Protein AF-E9FXJ6-F1 (afdb_monomer)

Organism: Daphnia pulex (NCBI:txid6669)

Nearest PDB structures (foldseek):
  8oup-assembly1_A  TM=9.014E-01  e=8.963E-05  Spisula solidissima
  7ud7-assembly1_D  TM=8.355E-01  e=3.290E-04  Homo sapiens
  5ziq-assembly3_C  TM=8.506E-01  e=6.174E-04  Ramazzottius varieornatus
  6kap-assembly1_B  TM=8.496E-01  e=1.762E-03  Homo sapiens
  1shr-assembly1_D  TM=8.323E-01  e=1.916E-03  Homo sapiens

Mean predicted aligned error: 11.47 Å

Structure (mmCIF, N/CA/C/O backbone):
data_AF-E9FXJ6-F1
#
_entry.id   AF-E9FXJ6-F1
#
loop_
_atom_site.group_PDB
_atom_site.id
_atom_site.type_symbol
_atom_site.label_atom_id
_atom_site.label_alt_id
_atom_site.label_comp_id
_atom_site.label_asym_id
_atom_site.label_entity_id
_atom_site.label_seq_id
_atom_site.pdbx_PDB_ins_code
_atom_site.Cartn_x
_atom_site.Cartn_y
_atom_site.Cartn_z
_atom_site.occupancy
_atom_site.B_iso_or_equiv
_atom_site.auth_seq_id
_atom_site.auth_comp_id
_atom_site.auth_asym_id
_atom_site.auth_atom_id
_atom_site.pdbx_PDB_model_num
ATOM 1 N N . MET A 1 1 ? 29.824 61.018 23.737 1.00 41.00 1 MET A N 1
ATOM 2 C CA . MET A 1 1 ? 30.080 59.630 23.298 1.00 41.00 1 MET A CA 1
ATOM 3 C C . MET A 1 1 ? 28.735 58.943 23.180 1.00 41.00 1 MET A C 1
ATOM 5 O O . MET A 1 1 ? 28.022 58.872 24.170 1.00 41.00 1 MET A O 1
ATOM 9 N N . ALA A 1 2 ? 28.345 58.593 21.956 1.00 36.56 2 ALA A N 1
ATOM 10 C CA . ALA A 1 2 ? 27.034 58.047 21.629 1.00 36.56 2 ALA A CA 1
ATOM 11 C C . ALA A 1 2 ? 26.946 56.565 22.022 1.00 36.56 2 ALA A C 1
ATOM 13 O O . ALA A 1 2 ? 27.810 55.773 21.652 1.00 36.56 2 ALA A O 1
ATOM 14 N N . THR A 1 3 ? 25.906 56.202 22.767 1.00 37.28 3 THR A N 1
ATOM 15 C CA . THR A 1 3 ? 25.531 54.818 23.074 1.00 37.28 3 THR A CA 1
ATOM 16 C C . THR A 1 3 ? 24.573 54.290 21.995 1.00 37.28 3 THR A C 1
ATOM 18 O O . THR A 1 3 ? 23.637 55.005 21.632 1.00 37.28 3 THR A O 1
ATOM 21 N N . PRO A 1 4 ? 24.760 53.067 21.460 1.00 38.09 4 PRO A N 1
ATOM 22 C CA . PRO A 1 4 ? 23.912 52.542 20.391 1.00 38.09 4 PRO A CA 1
ATOM 23 C C . PRO A 1 4 ? 22.563 52.047 20.921 1.00 38.09 4 PRO A C 1
ATOM 25 O O . PRO A 1 4 ? 22.488 51.382 21.957 1.00 38.09 4 PRO A O 1
ATOM 28 N N . GLY A 1 5 ? 21.505 52.368 20.176 1.00 33.00 5 GLY A N 1
ATOM 29 C CA . GLY A 1 5 ? 20.124 52.008 20.470 1.00 33.00 5 GLY A CA 1
ATOM 30 C C . GLY A 1 5 ? 19.857 50.503 20.436 1.00 33.00 5 GLY A C 1
ATOM 31 O O . GLY A 1 5 ? 20.350 49.777 19.575 1.00 33.00 5 GLY A O 1
ATOM 32 N N . LYS A 1 6 ? 19.018 50.050 21.370 1.00 35.31 6 LYS A N 1
ATOM 33 C CA . LYS A 1 6 ? 18.332 48.759 21.299 1.00 35.31 6 LYS A CA 1
ATOM 34 C C . LYS A 1 6 ? 16.923 49.007 20.773 1.00 35.31 6 LYS A C 1
ATOM 36 O O . LYS A 1 6 ? 16.041 49.421 21.520 1.00 35.31 6 LYS A O 1
ATOM 41 N N . THR A 1 7 ? 16.724 48.782 19.484 1.00 33.66 7 THR A N 1
ATOM 42 C CA . THR A 1 7 ? 15.402 48.705 18.860 1.00 33.66 7 THR A CA 1
ATOM 43 C C . THR A 1 7 ? 14.754 47.385 19.274 1.00 33.66 7 THR A C 1
ATOM 45 O O . THR A 1 7 ? 15.144 46.314 18.816 1.00 33.66 7 THR A O 1
ATOM 48 N N . SER A 1 8 ? 13.788 47.460 20.190 1.00 30.55 8 SER A N 1
ATOM 49 C CA . SER A 1 8 ? 12.866 46.363 20.483 1.00 30.55 8 SER A CA 1
ATOM 50 C C . SER A 1 8 ? 11.813 46.327 19.377 1.00 30.55 8 SER A C 1
ATOM 52 O O . SER A 1 8 ? 11.034 47.270 19.237 1.00 30.55 8 SER A O 1
ATOM 54 N N . TYR A 1 9 ? 11.808 45.272 18.564 1.00 30.36 9 TYR A N 1
ATOM 55 C CA . TYR A 1 9 ? 10.718 45.005 17.630 1.00 30.36 9 TYR A CA 1
ATOM 56 C C . TYR A 1 9 ? 9.527 44.463 18.424 1.00 30.36 9 TYR A C 1
ATOM 58 O O . TYR A 1 9 ? 9.456 43.276 18.734 1.00 30.36 9 TYR A O 1
ATOM 66 N N . ALA A 1 10 ? 8.592 45.345 18.771 1.00 28.97 10 ALA A N 1
ATOM 67 C CA . ALA A 1 10 ? 7.264 44.943 19.208 1.00 28.97 10 ALA A CA 1
ATOM 68 C C . ALA A 1 10 ? 6.493 44.435 17.980 1.00 28.97 10 ALA A C 1
ATOM 70 O O . ALA A 1 10 ? 6.053 45.223 17.144 1.00 28.97 10 ALA A O 1
ATOM 71 N N . ILE A 1 11 ? 6.358 43.115 17.847 1.00 30.05 11 ILE A N 1
ATOM 72 C CA . ILE A 1 11 ? 5.420 42.518 16.895 1.00 30.05 11 ILE A CA 1
ATOM 73 C C . ILE A 1 11 ? 4.028 42.684 17.504 1.00 30.05 11 ILE A C 1
ATOM 75 O O . ILE A 1 11 ? 3.666 41.991 18.454 1.00 30.05 11 ILE A O 1
ATOM 79 N N . ALA A 1 12 ? 3.263 43.637 16.980 1.00 28.48 12 ALA A N 1
ATOM 80 C CA . ALA A 1 12 ? 1.841 43.745 17.254 1.00 28.48 12 ALA A CA 1
ATOM 81 C C . ALA A 1 12 ? 1.140 42.509 16.664 1.00 28.48 12 ALA A C 1
ATOM 83 O O . ALA A 1 12 ? 0.929 42.425 15.455 1.00 28.48 12 ALA A O 1
ATOM 84 N N . MET A 1 13 ? 0.797 41.532 17.509 1.00 31.50 13 MET A N 1
ATOM 85 C CA . MET A 1 13 ? -0.216 40.536 17.163 1.00 31.50 13 MET A CA 1
ATOM 86 C C . MET A 1 13 ? -1.555 41.263 17.097 1.00 31.50 13 MET A C 1
ATOM 88 O O . MET A 1 13 ? -2.174 41.554 18.118 1.00 31.50 13 MET A O 1
ATOM 92 N N . SER A 1 14 ? -1.968 41.597 15.879 1.00 29.22 14 SER A N 1
ATOM 93 C CA . SER A 1 14 ? -3.336 42.007 15.602 1.00 29.22 14 SER A CA 1
ATOM 94 C C . SER A 1 14 ? -4.233 40.805 15.900 1.00 29.22 14 SER A C 1
ATOM 96 O O . SER A 1 14 ? -4.221 39.818 15.165 1.00 29.22 14 SER A O 1
ATOM 98 N N . ILE A 1 15 ? -4.949 40.852 17.024 1.00 33.38 15 ILE A N 1
ATOM 99 C CA . ILE A 1 15 ? -6.017 39.903 17.335 1.00 33.38 15 ILE A CA 1
ATOM 100 C C . ILE A 1 15 ? -7.165 40.266 16.400 1.00 33.38 15 ILE A C 1
ATOM 102 O O . ILE A 1 15 ? -7.959 41.162 16.680 1.00 33.38 15 ILE A O 1
ATOM 106 N N . MET A 1 16 ? -7.205 39.605 15.248 1.00 28.88 16 MET A N 1
ATOM 107 C CA . MET A 1 16 ? -8.380 39.592 14.395 1.00 28.88 16 MET A CA 1
ATOM 108 C C . MET A 1 16 ? -9.372 38.644 15.071 1.00 28.88 16 MET A C 1
ATOM 110 O O . MET A 1 16 ? -9.272 37.426 14.961 1.00 28.88 16 MET A O 1
ATOM 114 N N . THR A 1 17 ? -10.271 39.214 15.870 1.00 38.44 17 THR A N 1
ATOM 115 C CA . THR A 1 17 ? -11.507 38.556 16.288 1.00 38.44 17 THR A CA 1
ATOM 116 C C . THR A 1 17 ? -12.343 38.340 15.034 1.00 38.44 17 THR A C 1
ATOM 118 O O . THR A 1 17 ? -13.082 39.229 14.619 1.00 38.44 17 THR A O 1
ATOM 121 N N . THR A 1 18 ? -12.168 37.195 14.386 1.00 30.55 18 THR A N 1
ATOM 122 C CA . THR A 1 18 ? -13.111 36.716 13.380 1.00 30.55 18 THR A CA 1
ATOM 123 C C . THR A 1 18 ? -14.162 35.892 14.102 1.00 30.55 18 THR A C 1
ATOM 125 O O . THR A 1 18 ? -13.921 34.758 14.518 1.00 30.55 18 THR A O 1
ATOM 128 N N . GLU A 1 19 ? -15.317 36.523 14.287 1.00 36.28 19 GLU A N 1
ATOM 129 C CA . GLU A 1 19 ? -16.615 35.859 14.284 1.00 36.28 19 GLU A CA 1
ATOM 130 C C . GLU A 1 19 ? -16.730 35.062 12.972 1.00 36.28 19 GLU A C 1
ATOM 132 O O . GLU A 1 19 ? -17.233 35.561 11.977 1.00 36.28 19 GLU A O 1
ATOM 137 N N . ASP A 1 20 ? -16.187 33.847 12.959 1.00 36.00 20 ASP A N 1
ATOM 138 C CA . ASP A 1 20 ? -16.376 32.852 11.900 1.00 36.00 20 ASP A CA 1
ATOM 139 C C . ASP A 1 20 ? -16.793 31.540 12.577 1.00 36.00 20 ASP A C 1
ATOM 141 O O . ASP A 1 20 ? -16.048 30.565 12.646 1.00 36.00 20 ASP A O 1
ATOM 145 N N . ASP A 1 21 ? -18.007 31.552 13.129 1.00 42.25 21 ASP A N 1
ATOM 146 C CA . ASP A 1 21 ? -18.685 30.379 13.697 1.00 42.25 21 ASP A CA 1
ATOM 147 C C . ASP A 1 21 ? -19.604 29.676 12.667 1.00 42.25 21 ASP A C 1
ATOM 149 O O . ASP A 1 21 ? -20.412 28.828 13.034 1.00 42.25 21 ASP A O 1
ATOM 153 N N . GLU A 1 22 ? -19.487 29.964 11.361 1.00 39.53 22 GLU A N 1
ATOM 154 C CA . GLU A 1 22 ? -20.416 29.424 10.343 1.00 39.53 22 GLU A CA 1
ATOM 155 C C . GLU A 1 22 ? -19.790 28.862 9.048 1.00 39.53 22 GLU A C 1
ATOM 157 O O . GLU A 1 22 ? -20.454 28.784 8.015 1.00 39.53 22 GLU A O 1
ATOM 162 N N . MET A 1 23 ? -18.563 28.330 9.077 1.00 33.69 23 MET A N 1
ATOM 163 C CA . MET A 1 23 ? -18.100 27.448 7.988 1.00 33.69 23 MET A CA 1
ATOM 164 C C . MET A 1 23 ? -17.556 26.115 8.499 1.00 33.69 23 MET A C 1
ATOM 166 O O . MET A 1 23 ? -16.408 25.970 8.914 1.00 33.69 23 MET A O 1
ATOM 170 N N . GLY A 1 24 ? -18.438 25.114 8.449 1.00 42.09 24 GLY A N 1
ATOM 171 C CA . GLY A 1 24 ? -18.170 23.730 8.795 1.00 42.09 24 GLY A CA 1
ATOM 172 C C . GLY A 1 24 ? -17.065 23.100 7.947 1.00 42.09 24 GLY A C 1
ATOM 173 O O . GLY A 1 24 ? -17.170 22.984 6.731 1.00 42.09 24 GLY A O 1
ATOM 174 N N . SER A 1 25 ? -16.033 22.623 8.637 1.00 42.78 25 SER A N 1
ATOM 175 C CA . SER A 1 25 ? -15.107 21.590 8.170 1.00 42.78 25 SER A CA 1
ATOM 176 C C . SER A 1 25 ? -14.366 21.020 9.389 1.00 42.78 25 SER A C 1
ATOM 178 O O . SER A 1 25 ? -13.194 21.319 9.618 1.00 42.78 25 SER A O 1
ATOM 180 N N . GLY A 1 26 ? -15.068 20.240 10.224 1.00 48.00 26 GLY A N 1
ATOM 181 C CA . GLY A 1 26 ? -14.492 19.687 11.460 1.00 48.00 26 GLY A CA 1
ATOM 182 C C . GLY A 1 26 ? -15.373 18.728 12.274 1.00 48.00 26 GLY A C 1
ATOM 183 O O . GLY A 1 26 ? -15.344 18.799 13.498 1.00 48.00 26 GLY A O 1
ATOM 184 N N . LEU A 1 27 ? -16.130 17.852 11.601 1.00 67.69 27 LEU A N 1
ATOM 185 C CA . LEU A 1 27 ? -16.752 16.590 12.058 1.00 67.69 27 LEU A CA 1
ATOM 186 C C . LEU A 1 27 ? -17.714 16.602 13.290 1.00 67.69 27 LEU A C 1
ATOM 188 O O . LEU A 1 27 ? -18.796 16.050 13.187 1.00 67.69 27 LEU A O 1
ATOM 192 N N . LEU A 1 28 ? -17.441 17.230 14.439 1.00 84.25 28 LEU A N 1
ATOM 193 C CA . LEU A 1 28 ? -18.405 17.312 15.567 1.00 84.25 28 LEU A CA 1
ATOM 194 C C . LEU A 1 28 ? -18.385 18.688 16.235 1.00 84.25 28 LEU A C 1
ATOM 196 O O . LEU A 1 28 ? -17.308 19.222 16.521 1.00 84.25 28 LEU A O 1
ATOM 200 N N . SER A 1 29 ? -19.558 19.217 16.591 1.00 89.56 29 SER A N 1
ATOM 201 C CA . SER A 1 29 ? -19.682 20.477 17.334 1.00 89.56 29 SER A CA 1
ATOM 202 C C . SER A 1 29 ? -19.100 20.380 18.752 1.00 89.56 29 SER A C 1
ATOM 204 O O . SER A 1 29 ? -19.024 19.310 19.365 1.00 89.56 29 SER A O 1
ATOM 206 N N . THR A 1 30 ? -18.721 21.523 19.336 1.00 89.38 30 THR A N 1
ATOM 207 C CA . THR A 1 30 ? -18.262 21.592 20.739 1.00 89.38 30 THR A CA 1
ATOM 208 C C . THR A 1 30 ? -19.285 20.999 21.709 1.00 89.38 30 THR A C 1
ATOM 210 O O . THR A 1 30 ? -18.902 20.301 22.651 1.00 89.38 30 THR A O 1
ATOM 213 N N . GLN A 1 31 ? -20.575 21.210 21.441 1.00 92.00 31 GLN A N 1
ATOM 214 C CA . GLN A 1 31 ? -21.666 20.655 22.231 1.00 92.00 31 GLN A CA 1
ATOM 215 C C . GLN A 1 31 ? -21.726 19.125 22.131 1.00 92.00 31 GLN A C 1
ATOM 217 O O . GLN A 1 31 ? -21.748 18.455 23.162 1.00 92.00 31 GLN A O 1
ATOM 222 N N . GLU A 1 32 ? -21.677 18.551 20.927 1.00 94.00 32 GLU A N 1
ATOM 223 C CA . GLU A 1 32 ? -21.688 17.091 20.743 1.00 94.00 32 GLU A CA 1
ATOM 224 C C . GLU A 1 32 ? -20.491 16.424 21.422 1.00 94.00 32 GLU A C 1
ATOM 226 O O . GLU A 1 32 ? -20.648 15.429 22.132 1.00 94.00 32 GLU A O 1
ATOM 231 N N . ARG A 1 33 ? -19.296 17.013 21.295 1.00 93.31 33 ARG A N 1
ATOM 232 C CA . ARG A 1 33 ? -18.082 16.517 21.964 1.00 93.31 33 ARG A CA 1
ATOM 233 C C . ARG A 1 33 ? -18.240 16.518 23.485 1.00 93.31 33 ARG A C 1
ATOM 235 O O . ARG A 1 33 ? -17.852 15.552 24.148 1.00 93.31 33 ARG A O 1
ATOM 242 N N . ALA A 1 34 ? -18.833 17.569 24.053 1.00 93.50 34 ALA A N 1
ATOM 243 C CA . ALA A 1 34 ? -19.106 17.653 25.487 1.00 93.50 34 ALA A CA 1
ATOM 244 C C . ALA A 1 34 ? -20.148 16.615 25.943 1.00 93.50 34 ALA A C 1
ATOM 246 O O . ALA A 1 34 ? -19.964 15.971 26.983 1.00 93.50 34 ALA A O 1
ATOM 247 N N . ILE A 1 35 ? -21.202 16.405 25.152 1.00 96.31 35 ILE A N 1
ATOM 248 C CA . ILE A 1 35 ? -22.254 15.417 25.416 1.00 96.31 35 ILE A CA 1
ATOM 249 C C . ILE A 1 35 ? -21.684 13.994 25.412 1.00 96.31 35 ILE A C 1
ATOM 251 O O . ILE A 1 35 ? -21.896 13.253 26.377 1.00 96.31 35 ILE A O 1
ATOM 255 N N . ILE A 1 36 ? -20.907 13.623 24.387 1.00 96.56 36 ILE A N 1
ATOM 256 C CA . ILE A 1 36 ? -20.255 12.306 24.288 1.00 96.56 36 ILE A CA 1
ATOM 257 C C . ILE A 1 36 ? -19.365 12.068 25.509 1.00 96.56 36 ILE A C 1
ATOM 259 O O . ILE A 1 36 ? -19.497 11.055 26.191 1.00 96.56 36 ILE A O 1
ATOM 263 N N . ARG A 1 37 ? -18.496 13.027 25.856 1.00 95.12 37 ARG A N 1
ATOM 264 C CA . ARG A 1 37 ? -17.592 12.898 27.012 1.00 95.12 37 ARG A CA 1
ATOM 265 C C . ARG A 1 37 ? -18.348 12.749 28.333 1.00 95.12 37 ARG A C 1
ATOM 267 O O . ARG A 1 37 ? -17.962 11.938 29.174 1.00 95.12 37 ARG A O 1
ATOM 274 N N . THR A 1 38 ? -19.415 13.520 28.527 1.00 95.06 38 THR A N 1
ATOM 275 C CA . THR A 1 38 ? -20.206 13.505 29.767 1.00 95.06 38 THR A CA 1
ATOM 276 C C . THR A 1 38 ? -20.957 12.187 29.928 1.00 95.06 38 THR A C 1
ATOM 278 O O . THR A 1 38 ? -20.880 11.551 30.980 1.00 95.06 38 THR A O 1
ATOM 281 N N . THR A 1 39 ? -21.634 11.739 28.872 1.00 95.50 39 THR A N 1
ATOM 282 C CA . THR A 1 39 ? -22.390 10.480 28.879 1.00 95.50 39 THR A CA 1
ATOM 283 C C . THR A 1 39 ? -21.471 9.261 28.954 1.00 95.50 39 THR A C 1
ATOM 285 O O . THR A 1 39 ? -21.760 8.343 29.719 1.00 95.50 39 THR A O 1
ATOM 288 N N . TRP A 1 40 ? -20.304 9.293 28.298 1.00 95.50 40 TRP A N 1
ATOM 289 C 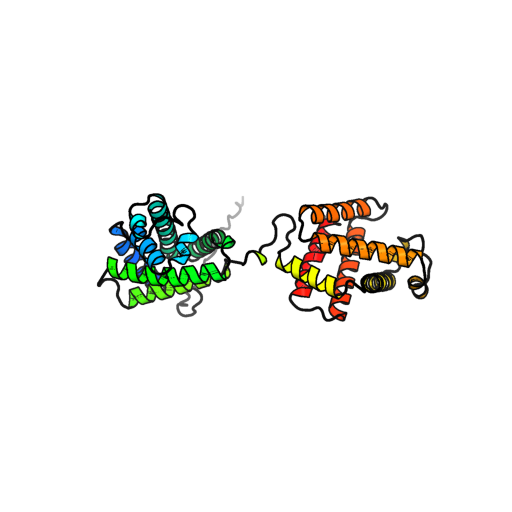CA . TRP A 1 40 ? -19.256 8.277 28.450 1.00 95.50 40 TRP A CA 1
ATOM 290 C C . TRP A 1 40 ? -18.770 8.147 29.896 1.00 95.50 40 TRP A C 1
ATOM 292 O O . TRP A 1 40 ? -18.703 7.048 30.445 1.00 95.50 40 TRP A O 1
ATOM 302 N N . ASN A 1 41 ? -18.452 9.276 30.537 1.00 92.88 41 ASN A N 1
ATOM 303 C CA . ASN A 1 41 ? -17.991 9.297 31.925 1.00 92.88 41 ASN A CA 1
ATOM 304 C C . ASN A 1 41 ? -19.047 8.789 32.908 1.00 92.88 41 ASN A C 1
ATOM 306 O O . ASN A 1 41 ? -18.682 8.242 33.948 1.00 92.88 41 ASN A O 1
ATOM 310 N N . LYS A 1 42 ? -20.333 8.971 32.591 1.00 92.81 42 LYS A N 1
ATOM 311 C CA . LYS A 1 42 ? -21.428 8.414 33.380 1.00 92.81 42 LYS A CA 1
ATOM 312 C C . LYS A 1 42 ? -21.531 6.902 33.192 1.00 92.81 42 LYS A C 1
ATOM 314 O O . LYS A 1 42 ? -21.551 6.200 34.191 1.00 92.81 42 LYS A O 1
ATOM 319 N N . ALA A 1 43 ? -21.526 6.417 31.950 1.00 91.81 43 ALA A N 1
ATOM 320 C CA . ALA A 1 43 ? -21.668 4.992 31.654 1.00 91.81 43 ALA A CA 1
ATOM 321 C C . ALA A 1 43 ? -20.526 4.155 32.246 1.00 91.81 43 ALA A C 1
ATOM 323 O O . ALA A 1 43 ? -20.753 3.141 32.889 1.00 91.81 43 ALA A O 1
ATOM 324 N N . ARG A 1 44 ? -19.271 4.590 32.080 1.00 85.50 44 ARG A N 1
ATOM 325 C CA . ARG A 1 44 ? -18.102 3.783 32.473 1.00 85.50 44 ARG A CA 1
ATOM 326 C C . ARG A 1 44 ? -17.861 3.671 33.985 1.00 85.50 44 ARG A C 1
ATOM 328 O O . ARG A 1 44 ? -16.893 3.022 34.375 1.00 85.50 44 ARG A O 1
ATOM 335 N N . LYS A 1 45 ? -18.652 4.347 34.829 1.00 79.81 45 LYS A N 1
ATOM 336 C CA . LYS A 1 45 ? -18.448 4.370 36.289 1.00 79.81 45 LYS A CA 1
ATOM 337 C C . LYS A 1 45 ? -18.654 3.004 36.937 1.00 79.81 45 LYS A C 1
ATOM 339 O O . LYS A 1 45 ? -17.932 2.693 37.879 1.00 79.81 45 LYS A O 1
ATOM 344 N N . ASP A 1 46 ? -19.564 2.204 36.395 1.00 69.88 46 ASP A N 1
ATOM 345 C CA . ASP A 1 46 ? -20.011 0.964 37.034 1.00 69.88 46 ASP A CA 1
ATOM 346 C C . ASP A 1 46 ? -19.172 -0.264 36.623 1.00 69.88 46 ASP A C 1
ATOM 348 O O . ASP A 1 46 ? -19.437 -1.377 37.055 1.00 69.88 46 ASP A O 1
ATOM 352 N N . GLY A 1 47 ? -18.110 -0.075 35.824 1.00 68.38 47 GLY A N 1
ATOM 353 C CA . GLY A 1 47 ? -17.071 -1.085 35.551 1.00 68.38 47 GLY A CA 1
ATOM 354 C C . GLY A 1 47 ? -17.457 -2.234 34.604 1.00 68.38 47 GLY A C 1
ATOM 355 O O . GLY A 1 47 ? -16.581 -2.766 33.916 1.00 68.38 47 GLY A O 1
ATOM 356 N N . ASP A 1 48 ? -18.747 -2.553 34.490 1.00 83.69 48 ASP A N 1
ATOM 357 C CA . ASP A 1 48 ? -19.264 -3.690 33.709 1.00 83.69 48 ASP A CA 1
ATOM 358 C C . ASP A 1 48 ? -19.492 -3.388 32.217 1.00 83.69 48 ASP A C 1
ATOM 360 O O . ASP A 1 48 ? -19.759 -4.291 31.417 1.00 83.69 48 ASP A O 1
ATOM 364 N N . VAL A 1 49 ? -19.311 -2.130 31.799 1.00 91.62 49 VAL A N 1
ATOM 365 C CA . VAL A 1 49 ? -19.499 -1.695 30.402 1.00 91.62 49 VAL A CA 1
ATOM 366 C C . VAL A 1 49 ? -18.624 -2.484 29.430 1.00 91.62 49 VAL A C 1
ATOM 368 O O . VAL A 1 49 ? -19.090 -2.866 28.358 1.00 91.62 49 VAL A O 1
ATOM 371 N N . ALA A 1 50 ? -17.366 -2.755 29.792 1.00 93.00 50 ALA A N 1
ATOM 372 C CA . ALA A 1 50 ? -16.416 -3.452 28.923 1.00 93.00 50 ALA A CA 1
ATOM 373 C C . ALA A 1 50 ? -16.880 -4.879 28.577 1.00 93.00 50 ALA A C 1
ATOM 375 O O . ALA A 1 50 ? -17.113 -5.150 27.392 1.00 93.00 50 ALA A O 1
ATOM 376 N N . PRO A 1 51 ? -17.035 -5.798 29.558 1.00 95.38 51 PRO A N 1
ATOM 377 C CA . PRO A 1 51 ? -17.487 -7.157 29.271 1.00 95.38 51 PRO A CA 1
ATOM 378 C C . PRO A 1 51 ? -18.864 -7.187 28.607 1.00 95.38 51 PRO A C 1
ATOM 380 O O . PRO A 1 51 ? -19.062 -7.946 27.658 1.00 95.38 51 PRO A O 1
ATOM 383 N N . LYS A 1 52 ? -19.797 -6.331 29.049 1.00 95.81 52 LYS A N 1
ATOM 384 C CA . LYS A 1 52 ? -21.152 -6.245 28.491 1.00 95.81 52 LYS A CA 1
ATOM 385 C C . LYS A 1 52 ? -21.142 -5.867 27.010 1.00 95.81 52 LYS A C 1
ATOM 387 O O . LYS A 1 52 ? -21.827 -6.512 26.216 1.00 95.81 52 LYS A O 1
ATOM 392 N N . LEU A 1 53 ? -20.346 -4.868 26.630 1.00 96.56 53 LEU A N 1
ATOM 393 C CA . LEU A 1 53 ? -20.227 -4.400 25.251 1.00 96.56 53 LEU A CA 1
ATOM 394 C C . LEU A 1 53 ? -19.683 -5.480 24.322 1.00 96.56 53 LEU A C 1
ATOM 396 O O . LEU A 1 53 ? -20.333 -5.816 23.331 1.00 96.56 53 LEU A O 1
ATOM 400 N N . LEU A 1 54 ? -18.532 -6.069 24.661 1.00 97.06 54 LEU A N 1
ATOM 401 C CA . LEU A 1 54 ? -17.944 -7.104 23.814 1.00 97.06 54 LEU A CA 1
ATOM 402 C C . LEU A 1 54 ? -18.839 -8.350 23.746 1.00 97.06 54 LEU A C 1
ATOM 404 O O . LEU A 1 54 ? -18.987 -8.940 22.680 1.00 97.06 54 LEU A O 1
ATOM 408 N N . PHE A 1 55 ? -19.485 -8.725 24.853 1.00 97.69 55 PHE A N 1
ATOM 409 C CA . PHE A 1 55 ? -20.379 -9.881 24.888 1.00 97.69 55 PHE A CA 1
ATOM 410 C C . PHE A 1 55 ? -21.599 -9.678 23.989 1.00 97.69 55 PHE A C 1
ATOM 412 O O . PHE A 1 55 ? -21.918 -10.550 23.182 1.00 97.69 55 PHE A O 1
ATOM 419 N N . LYS A 1 56 ? -22.267 -8.520 24.079 1.00 97.62 56 LYS A N 1
ATOM 420 C CA . LYS A 1 56 ? -23.409 -8.207 23.210 1.00 97.62 56 LYS A CA 1
ATOM 421 C C . LYS A 1 56 ? -23.014 -8.137 21.741 1.00 97.62 56 LYS A C 1
ATOM 423 O O . LYS A 1 56 ? -23.763 -8.636 20.907 1.00 97.62 56 LYS A O 1
ATOM 428 N N . PHE A 1 57 ? -21.841 -7.583 21.439 1.00 97.75 57 PHE A N 1
ATOM 429 C CA . PHE A 1 57 ? -21.321 -7.533 20.076 1.00 97.75 57 PHE A CA 1
ATOM 430 C C . PHE A 1 57 ? -21.123 -8.938 19.500 1.00 97.75 57 PHE A C 1
ATOM 432 O O . PHE A 1 57 ? -21.675 -9.245 18.451 1.00 97.75 57 PHE A O 1
ATOM 439 N N . LEU A 1 58 ? -20.442 -9.836 20.218 1.00 97.06 58 LEU A N 1
ATOM 440 C CA . LEU A 1 58 ? -20.230 -11.214 19.753 1.00 97.06 58 LEU A CA 1
ATOM 441 C C . LEU A 1 58 ? -21.510 -12.058 19.752 1.00 97.06 58 LEU A C 1
ATOM 443 O O . LEU A 1 58 ? -21.628 -13.003 18.978 1.00 97.06 58 LEU A O 1
ATOM 447 N N . LYS A 1 59 ? -22.488 -11.733 20.601 1.00 96.81 59 LYS A N 1
ATOM 448 C CA . LYS A 1 59 ? -23.809 -12.367 20.561 1.00 96.81 59 LYS A CA 1
ATOM 449 C C . LYS A 1 59 ? -24.600 -11.956 19.315 1.00 96.81 59 LYS A C 1
ATOM 451 O O . LYS A 1 59 ? -25.300 -12.793 18.755 1.00 96.81 59 LYS A O 1
ATOM 456 N N . ALA A 1 60 ? -24.498 -10.691 18.904 1.00 96.75 60 ALA A N 1
ATOM 457 C CA . ALA A 1 60 ? -25.144 -10.174 17.699 1.00 96.75 60 ALA A CA 1
ATOM 458 C C . ALA A 1 60 ? -24.430 -10.615 16.409 1.00 96.75 60 ALA A C 1
ATOM 460 O O . ALA A 1 60 ? -25.106 -10.894 15.424 1.00 96.75 60 ALA A O 1
ATOM 461 N N . TYR A 1 61 ? -23.098 -10.738 16.452 1.00 95.75 61 TYR A N 1
ATOM 462 C CA . TYR A 1 61 ? -22.233 -11.080 15.315 1.00 95.75 61 TYR A CA 1
ATOM 463 C C . TYR A 1 61 ? -21.262 -12.226 15.681 1.00 95.75 61 TYR A C 1
ATOM 465 O O . TYR A 1 61 ? -20.068 -11.994 15.930 1.00 95.75 61 TYR A O 1
ATOM 473 N N . PRO A 1 62 ? -21.749 -13.480 15.795 1.00 94.50 62 PRO A N 1
ATOM 474 C CA . PRO A 1 62 ? -20.944 -14.616 16.258 1.00 94.50 62 PRO A CA 1
ATOM 475 C C . PRO A 1 62 ? -19.716 -14.920 15.392 1.00 94.50 62 PRO A C 1
ATOM 477 O O . PRO A 1 62 ? -18.709 -15.424 15.895 1.00 94.50 62 PRO A O 1
ATOM 480 N N . GLU A 1 63 ? -19.764 -14.595 14.101 1.00 93.38 63 GLU A N 1
ATOM 481 C CA . GLU A 1 63 ? -18.665 -14.757 13.150 1.00 93.38 63 GLU A CA 1
ATOM 482 C C . GLU A 1 63 ? -17.408 -13.977 13.560 1.00 93.38 63 GLU A C 1
ATOM 484 O O . GLU A 1 63 ? -16.287 -14.424 13.302 1.00 93.38 63 GLU A O 1
ATOM 489 N N . TYR A 1 64 ? -17.557 -12.856 14.272 1.00 94.19 64 TYR A N 1
ATOM 490 C CA . TYR A 1 64 ? -16.417 -12.070 14.740 1.00 94.19 64 TYR A CA 1
ATOM 491 C C . TYR A 1 64 ? -15.677 -12.704 15.902 1.00 94.19 64 TYR A C 1
ATOM 493 O O . TYR A 1 64 ? -14.491 -12.429 16.079 1.00 94.19 64 TYR A O 1
ATOM 501 N N . GLN A 1 65 ? -16.303 -13.617 16.647 1.00 95.75 65 GLN A N 1
ATOM 502 C CA . GLN A 1 65 ? -15.606 -14.325 17.714 1.00 95.75 65 GLN A CA 1
ATOM 503 C C . GLN A 1 65 ? -14.409 -15.112 17.160 1.00 95.75 6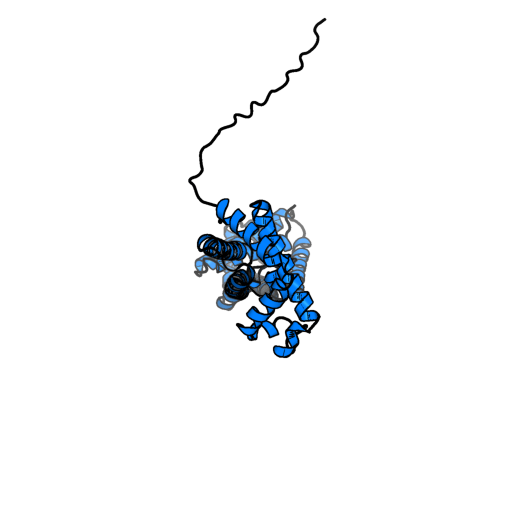5 GLN A C 1
ATOM 505 O O . GLN A 1 65 ? -13.347 -15.141 17.782 1.00 95.75 65 GLN A O 1
ATOM 510 N N . LYS A 1 66 ? -14.536 -15.673 15.949 1.00 94.62 66 LYS A N 1
ATOM 511 C CA . LYS A 1 66 ? -13.460 -16.421 15.281 1.00 94.62 66 LYS A CA 1
ATOM 512 C C . LYS A 1 66 ? -12.226 -15.575 14.962 1.00 94.62 66 LYS A C 1
ATOM 514 O O . LYS A 1 66 ? -11.142 -16.131 14.818 1.00 94.62 66 LYS A O 1
ATOM 519 N N . LYS A 1 67 ? -12.356 -14.245 14.921 1.00 91.56 67 LYS A N 1
ATOM 520 C CA . LYS A 1 67 ? -11.234 -13.316 14.712 1.00 91.56 67 LYS A CA 1
ATOM 521 C C . LYS A 1 67 ? -10.376 -13.129 15.971 1.00 91.56 67 LYS A C 1
ATOM 523 O O . LYS A 1 67 ? -9.244 -12.661 15.876 1.00 91.56 67 LYS A O 1
ATOM 528 N N . PHE A 1 68 ? -10.868 -13.535 17.143 1.00 93.25 68 PHE A N 1
ATOM 529 C CA . PHE A 1 68 ? -10.138 -13.462 18.407 1.00 93.25 68 PHE A CA 1
ATOM 530 C C . PHE A 1 68 ? -9.559 -14.827 18.788 1.00 93.25 68 PHE A C 1
ATOM 532 O O . PHE A 1 68 ? -10.123 -15.555 19.603 1.00 93.25 68 PHE A O 1
ATOM 539 N N . SER A 1 69 ? -8.395 -15.169 18.232 1.00 94.88 69 SER A N 1
ATOM 540 C CA . SER A 1 69 ? -7.764 -16.497 18.369 1.00 94.88 69 SER A CA 1
ATOM 541 C C . SER A 1 69 ? -7.678 -17.036 19.806 1.00 94.88 69 SER A C 1
ATOM 543 O O . SER A 1 69 ? -7.835 -18.232 20.024 1.00 94.88 69 SER A O 1
ATOM 545 N N . LYS A 1 70 ? -7.500 -16.167 20.810 1.00 97.38 70 LYS A N 1
ATOM 546 C CA . LYS A 1 70 ? -7.399 -16.551 22.232 1.00 97.38 70 LYS A CA 1
ATOM 547 C C . LYS A 1 70 ? -8.707 -17.047 22.868 1.00 97.38 70 LYS A C 1
ATOM 549 O O . LYS A 1 70 ? -8.663 -17.589 23.974 1.00 97.38 70 LYS A O 1
ATOM 554 N N . PHE A 1 71 ? -9.853 -16.821 22.225 1.00 97.56 71 PHE A N 1
ATOM 555 C CA . PHE A 1 71 ? -11.166 -17.290 22.683 1.00 97.56 71 PHE A CA 1
ATOM 556 C C . PHE A 1 71 ? -12.125 -17.642 21.526 1.00 97.56 71 PHE A C 1
ATOM 558 O O . PHE A 1 71 ? -13.340 -17.712 21.715 1.00 97.56 71 PHE A O 1
ATOM 565 N N . ALA A 1 72 ? -11.586 -17.918 20.334 1.00 97.19 72 ALA A N 1
ATOM 566 C CA . ALA A 1 72 ? -12.354 -18.203 19.119 1.00 97.19 72 ALA A CA 1
ATOM 567 C C . ALA A 1 72 ? -13.313 -19.398 19.270 1.00 97.19 72 ALA A C 1
ATOM 569 O O . ALA A 1 72 ? -14.397 -19.409 18.684 1.00 97.19 72 ALA A O 1
ATOM 570 N N . ASP A 1 73 ? -12.934 -20.382 20.085 1.00 96.62 73 ASP A N 1
ATOM 571 C CA . ASP A 1 73 ? -13.692 -21.621 20.298 1.00 96.62 73 ASP A CA 1
ATOM 572 C C . ASP A 1 73 ? -14.331 -21.713 21.691 1.00 96.62 73 ASP A C 1
ATOM 574 O O . ASP A 1 73 ? -14.899 -22.741 22.053 1.00 96.62 73 ASP A O 1
ATOM 578 N N . VAL A 1 74 ? -14.271 -20.639 22.484 1.00 97.56 74 VAL A N 1
ATOM 579 C CA . VAL A 1 74 ? -14.926 -20.596 23.797 1.00 97.56 74 VAL A CA 1
ATOM 580 C C . VAL A 1 74 ? -16.445 -20.514 23.598 1.00 97.56 74 VAL A C 1
ATOM 582 O O . VAL A 1 74 ? -16.912 -19.602 22.917 1.00 97.56 74 VAL A O 1
ATOM 585 N N . PRO A 1 75 ? -17.258 -21.406 24.189 1.00 96.69 75 PRO A N 1
ATOM 586 C CA . PRO A 1 75 ? -18.713 -21.294 24.103 1.00 96.69 75 PRO A CA 1
ATOM 587 C C . PRO A 1 75 ? -19.202 -19.934 24.613 1.00 96.69 75 PRO A C 1
ATOM 589 O O . PRO A 1 75 ? -18.711 -19.461 25.640 1.00 96.69 75 PRO A O 1
ATOM 592 N N . GLN A 1 76 ? -20.192 -19.321 23.948 1.00 94.25 76 GLN A N 1
ATOM 593 C CA . GLN A 1 76 ? -20.670 -17.984 24.331 1.00 94.25 76 GLN A CA 1
ATOM 594 C C . GLN A 1 76 ? -21.090 -17.902 25.806 1.00 94.25 76 GLN A C 1
ATOM 596 O O . GLN A 1 76 ? -20.764 -16.929 26.479 1.00 94.25 76 GLN A O 1
ATOM 601 N N . SER A 1 77 ? -21.721 -18.951 26.344 1.00 95.94 77 SER A N 1
ATOM 602 C CA . SER A 1 77 ? -22.115 -19.040 27.760 1.00 95.94 77 SER A CA 1
ATOM 603 C C . SER A 1 77 ? -20.952 -18.885 28.747 1.00 95.94 77 SER A C 1
ATOM 605 O O . SER A 1 77 ? -21.178 -18.524 29.896 1.00 95.94 77 SER A O 1
ATOM 607 N N . ASN A 1 78 ? -19.718 -19.139 28.304 1.00 97.19 78 ASN A N 1
ATOM 608 C CA . ASN A 1 78 ? -18.519 -19.162 29.139 1.00 97.19 78 ASN A CA 1
ATOM 609 C C . ASN A 1 78 ? -17.617 -17.935 28.907 1.00 97.19 78 ASN A C 1
ATOM 611 O O . ASN A 1 78 ? -16.560 -17.830 29.531 1.00 97.19 78 ASN A O 1
ATOM 615 N N . LEU A 1 79 ? -17.994 -17.012 28.008 1.00 97.06 79 LEU A N 1
ATOM 616 C CA . LEU A 1 79 ? -17.169 -15.847 27.667 1.00 97.06 79 LEU A CA 1
ATOM 617 C C . LEU A 1 79 ? -16.981 -14.903 28.857 1.00 97.06 79 LEU A C 1
ATOM 619 O O . LEU A 1 79 ? -15.860 -14.482 29.122 1.00 97.06 79 LEU A O 1
ATOM 623 N N . LEU A 1 80 ? -18.044 -14.622 29.614 1.00 96.44 80 LEU A N 1
ATOM 624 C CA . LEU A 1 80 ? -17.991 -13.685 30.746 1.00 96.44 80 LEU A CA 1
ATOM 625 C C . LEU A 1 80 ? -17.080 -14.159 31.892 1.00 96.44 80 LEU A C 1
ATOM 627 O O . LEU A 1 80 ? -16.614 -13.339 32.674 1.00 96.44 80 LEU A O 1
ATOM 631 N N . SER A 1 81 ? -16.777 -15.458 31.968 1.00 96.31 81 SER A N 1
ATOM 632 C CA . SER A 1 81 ? -15.817 -16.032 32.920 1.00 96.31 81 SER A CA 1
ATOM 633 C C . SER A 1 81 ? -14.428 -16.285 32.315 1.00 96.31 81 SER A C 1
ATOM 635 O O . SER A 1 81 ? -13.536 -16.779 33.001 1.00 96.31 81 SER A O 1
ATOM 637 N N . ASN A 1 82 ? -14.224 -16.004 31.025 1.00 97.88 82 ASN A N 1
ATOM 638 C CA . ASN A 1 82 ? -12.968 -16.277 30.335 1.00 97.88 82 ASN A CA 1
ATOM 639 C C . ASN A 1 82 ? -11.992 -15.093 30.456 1.00 97.88 82 ASN A C 1
ATOM 641 O O . ASN A 1 82 ? -12.263 -13.992 29.982 1.00 97.88 82 ASN A O 1
ATOM 645 N N . GLY A 1 83 ? -10.808 -15.335 31.027 1.00 97.62 83 GLY A N 1
ATOM 646 C CA . GLY A 1 83 ? -9.802 -14.288 31.244 1.00 97.62 83 GLY A CA 1
ATOM 647 C C . GLY A 1 83 ? -9.303 -13.601 29.964 1.00 97.62 83 GLY A C 1
ATOM 648 O O . GLY A 1 83 ? -9.083 -12.392 29.975 1.00 97.62 83 GLY A O 1
ATOM 649 N N . ASN A 1 84 ? -9.177 -14.326 28.843 1.00 98.00 84 ASN A N 1
ATOM 650 C CA . ASN A 1 84 ? -8.753 -13.734 27.566 1.00 98.00 84 ASN A CA 1
ATOM 651 C C . ASN A 1 84 ? -9.831 -12.815 26.981 1.00 98.00 84 ASN A C 1
ATOM 653 O O . ASN A 1 84 ? -9.510 -11.745 26.466 1.00 98.00 84 ASN A O 1
ATOM 657 N N . PHE A 1 85 ? -11.099 -13.222 27.076 1.00 98.12 85 PHE A N 1
ATOM 658 C CA . PHE A 1 85 ? -12.234 -12.391 26.686 1.00 98.12 85 PHE A CA 1
ATOM 659 C C . PHE A 1 85 ? -12.286 -11.108 27.525 1.00 98.12 85 PHE A C 1
ATOM 661 O O . PHE A 1 85 ? -12.351 -10.016 26.963 1.00 98.12 85 PHE A O 1
ATOM 668 N N . LEU A 1 86 ? -12.182 -11.221 28.855 1.00 97.06 86 LEU A N 1
ATOM 669 C CA . LEU A 1 86 ? -12.192 -10.064 29.754 1.00 97.06 86 LEU A CA 1
ATOM 670 C C . LEU A 1 86 ? -11.029 -9.111 29.452 1.00 97.06 86 LEU A C 1
ATOM 672 O O . LEU A 1 86 ? -11.241 -7.908 29.297 1.00 97.06 86 LEU A O 1
ATOM 676 N N . ALA A 1 87 ? -9.815 -9.639 29.276 1.00 96.94 87 ALA A N 1
ATOM 677 C CA . ALA A 1 87 ? -8.654 -8.836 28.900 1.00 96.94 87 ALA A CA 1
ATOM 678 C C . ALA A 1 87 ? -8.875 -8.086 27.573 1.00 96.94 87 ALA A C 1
ATOM 680 O O . ALA A 1 87 ? -8.539 -6.904 27.461 1.00 96.94 87 ALA A O 1
ATOM 681 N N . GLN A 1 88 ? -9.490 -8.731 26.578 1.00 96.31 88 GLN A N 1
ATOM 682 C CA . GLN A 1 88 ? -9.804 -8.090 25.302 1.00 96.31 88 GLN A CA 1
ATOM 683 C C . GLN A 1 88 ? -10.895 -7.020 25.445 1.00 96.31 88 GLN A C 1
ATOM 685 O O . GLN A 1 88 ? -10.774 -5.946 24.854 1.00 96.31 88 GLN A O 1
ATOM 690 N N . ALA A 1 89 ? -11.927 -7.277 26.249 1.00 96.06 89 ALA A N 1
ATOM 691 C CA . ALA A 1 89 ? -13.006 -6.332 26.517 1.00 96.06 89 ALA A CA 1
ATOM 692 C C . ALA A 1 89 ? -12.477 -5.032 27.146 1.00 96.06 89 ALA A C 1
ATOM 694 O O . ALA A 1 89 ? -12.785 -3.937 26.671 1.00 96.06 89 ALA A O 1
ATOM 695 N N . TYR A 1 90 ? -11.606 -5.141 28.153 1.00 94.88 90 TYR A N 1
ATOM 696 C CA . TYR A 1 90 ? -10.965 -3.976 28.767 1.00 94.88 90 TYR A CA 1
ATOM 697 C C . TYR A 1 90 ? -9.959 -3.286 27.838 1.00 94.88 90 TYR A C 1
ATOM 699 O O . TYR A 1 90 ? -9.848 -2.062 27.873 1.00 94.88 90 TYR A O 1
ATOM 707 N N . THR A 1 91 ? -9.282 -4.029 26.957 1.00 94.38 91 THR A N 1
ATOM 708 C CA . THR A 1 91 ? -8.415 -3.436 25.922 1.00 94.38 91 THR A CA 1
ATOM 709 C C . THR A 1 91 ? -9.216 -2.544 24.969 1.00 94.38 91 THR A C 1
ATOM 711 O O . THR A 1 91 ? -8.820 -1.413 24.691 1.00 94.38 91 THR A O 1
ATOM 714 N N . ILE A 1 92 ? -10.377 -3.020 24.507 1.00 92.81 92 ILE A N 1
ATOM 715 C CA . ILE A 1 92 ? -11.279 -2.246 23.640 1.00 92.81 92 ILE A CA 1
ATOM 716 C C . ILE A 1 92 ? -11.805 -1.014 24.380 1.00 92.81 92 ILE A C 1
ATOM 718 O O . ILE A 1 92 ? -11.797 0.083 23.825 1.00 92.81 92 ILE A O 1
ATOM 722 N N . LEU A 1 93 ? -12.202 -1.163 25.648 1.00 93.06 93 LEU A N 1
ATOM 723 C CA . LEU A 1 93 ? -12.662 -0.043 26.470 1.00 93.06 93 LEU A CA 1
ATOM 724 C C . LEU A 1 93 ? -11.580 1.027 26.658 1.00 93.06 93 LEU A C 1
ATOM 726 O O . LEU A 1 93 ? -11.884 2.216 26.575 1.00 93.06 93 LEU A O 1
ATOM 730 N N . ALA A 1 94 ? -10.327 0.624 26.877 1.00 92.44 94 ALA A N 1
ATOM 731 C CA . ALA A 1 94 ? -9.202 1.549 26.957 1.00 92.44 94 ALA A CA 1
ATOM 732 C C . ALA A 1 94 ? -9.022 2.325 25.640 1.00 92.44 94 ALA A C 1
ATOM 734 O O . ALA A 1 94 ? -8.896 3.549 25.673 1.00 92.44 94 ALA A O 1
ATOM 735 N N . GLY A 1 95 ? -9.097 1.641 24.492 1.00 92.31 95 GLY A N 1
ATOM 736 C CA . GLY A 1 95 ? -9.065 2.276 23.171 1.00 92.31 95 GLY A CA 1
ATOM 737 C C . GLY A 1 95 ? -10.201 3.283 22.965 1.00 92.31 95 GLY A C 1
ATOM 738 O O . GLY A 1 95 ? -9.947 4.435 22.615 1.00 92.31 95 GLY A O 1
ATOM 739 N N . LEU A 1 96 ? -11.446 2.899 23.269 1.00 92.88 96 LEU A N 1
ATOM 740 C CA . LEU A 1 96 ? -12.602 3.806 23.217 1.00 92.88 96 LEU A CA 1
ATOM 741 C C . LEU A 1 96 ? -12.415 5.021 24.125 1.00 92.88 96 LEU A C 1
ATOM 743 O O . LEU A 1 96 ? -12.709 6.147 23.729 1.00 92.88 96 LEU A O 1
ATOM 747 N N . ASN A 1 97 ? -11.891 4.814 25.332 1.00 93.00 97 ASN A N 1
ATOM 748 C CA . ASN A 1 97 ? -11.637 5.899 26.263 1.00 93.00 97 ASN A CA 1
ATOM 749 C C . ASN A 1 97 ? -10.604 6.896 25.712 1.00 93.00 97 ASN A C 1
ATOM 751 O O . ASN A 1 97 ? -10.808 8.101 25.834 1.00 93.00 97 ASN A O 1
ATOM 755 N N . VAL A 1 98 ? -9.538 6.416 25.068 1.00 92.56 98 VAL A N 1
ATOM 756 C CA . VAL A 1 98 ? -8.540 7.276 24.413 1.00 92.56 98 VAL A CA 1
ATOM 757 C C . VAL A 1 98 ? -9.165 8.083 23.268 1.00 92.56 98 VAL A C 1
ATOM 759 O O . VAL A 1 98 ? -8.927 9.289 23.175 1.00 92.56 98 VAL A O 1
ATOM 762 N N . ILE A 1 99 ? -10.016 7.466 22.442 1.00 92.31 99 ILE A N 1
ATOM 763 C CA . ILE A 1 99 ? -10.736 8.160 21.359 1.00 92.31 99 ILE A CA 1
ATOM 764 C C . ILE A 1 99 ? -11.636 9.261 21.936 1.00 92.31 99 ILE A C 1
ATOM 766 O O . ILE A 1 99 ? -11.539 10.418 21.527 1.00 92.31 99 ILE A O 1
ATOM 770 N N . VAL A 1 100 ? -12.455 8.942 22.944 1.00 93.88 100 VAL A N 1
ATOM 771 C CA . VAL A 1 100 ? -13.360 9.913 23.584 1.00 93.88 100 VAL A CA 1
ATOM 772 C C . VAL A 1 100 ? -12.589 11.062 24.246 1.00 93.88 100 VAL A C 1
ATOM 774 O O . VAL A 1 100 ? -13.013 12.214 24.172 1.00 93.88 100 VAL A O 1
ATOM 777 N N . GLN A 1 101 ? -11.445 10.790 24.879 1.00 91.06 101 GLN A N 1
ATOM 778 C CA . GLN A 1 101 ? -10.590 11.833 25.463 1.00 91.06 101 GLN A CA 1
ATOM 779 C C . GLN A 1 101 ? -9.957 12.744 24.400 1.00 91.06 101 GLN A C 1
ATOM 781 O O . GLN A 1 101 ? -9.781 13.946 24.633 1.00 91.06 101 GLN A O 1
ATOM 786 N N . SER A 1 102 ? -9.677 12.192 23.220 1.00 90.81 102 SER A N 1
ATOM 787 C CA . SER A 1 102 ? -9.076 12.912 22.094 1.00 90.81 102 SER A CA 1
ATOM 788 C C . SER A 1 102 ? -10.056 13.849 21.386 1.00 90.81 102 SER A C 1
ATOM 790 O O . SER A 1 102 ? -9.619 14.739 20.669 1.00 90.81 102 SER A O 1
ATOM 792 N N . LEU A 1 103 ? -11.365 13.760 21.665 1.00 89.62 103 LEU A N 1
ATOM 793 C CA . LEU A 1 103 ? -12.365 14.741 21.208 1.00 89.62 103 LEU A CA 1
ATOM 794 C C . LEU A 1 103 ? -12.111 16.166 21.739 1.00 89.62 103 LEU A C 1
ATOM 796 O O . LEU A 1 103 ? -12.828 17.093 21.384 1.00 89.62 103 LEU A O 1
ATOM 800 N N . SER A 1 104 ? -11.128 16.364 22.617 1.00 84.00 104 SER A N 1
ATOM 801 C CA . SER A 1 104 ? -10.719 17.690 23.083 1.00 84.00 104 SER A CA 1
ATOM 802 C C . SER A 1 104 ? -9.900 18.486 22.058 1.00 84.00 104 SER A C 1
ATOM 804 O O . SER A 1 104 ? -9.826 19.705 22.187 1.00 84.00 104 SER A O 1
ATOM 806 N N . SER A 1 105 ? -9.300 17.832 21.055 1.00 83.12 105 SER A N 1
ATOM 807 C CA . SER A 1 105 ? -8.444 18.475 20.052 1.00 83.12 105 SER A CA 1
ATOM 808 C C . SER A 1 105 ? -8.458 17.712 18.729 1.00 83.12 105 SER A C 1
ATOM 810 O O . SER A 1 105 ? -8.360 16.485 18.699 1.00 83.12 105 SER A O 1
ATOM 812 N N . GLN A 1 106 ? -8.514 18.448 17.619 1.00 80.50 106 GLN A N 1
ATOM 813 C CA . GLN A 1 106 ? -8.423 17.873 16.278 1.00 80.50 106 GLN A CA 1
ATOM 814 C C . GLN A 1 106 ? -7.081 17.161 16.043 1.00 80.50 106 GLN A C 1
ATOM 816 O O . GLN A 1 106 ? -7.057 16.103 15.420 1.00 80.50 106 GLN A O 1
ATOM 821 N N . GLU A 1 107 ? -5.982 17.687 16.588 1.00 82.06 107 GLU A N 1
ATOM 822 C CA . GLU A 1 107 ? -4.653 17.075 16.478 1.00 82.06 107 GLU A CA 1
ATOM 823 C C . GLU A 1 107 ? -4.593 15.727 17.209 1.00 82.06 107 GLU A C 1
ATOM 825 O O . GLU A 1 107 ? -4.137 14.726 16.655 1.00 82.06 107 GLU A O 1
ATOM 830 N N . LEU A 1 108 ? -5.115 15.674 18.441 1.00 86.56 108 LEU A N 1
ATOM 831 C CA . LEU A 1 108 ? -5.184 14.424 19.200 1.00 86.56 108 LEU A CA 1
ATOM 832 C C . LEU A 1 108 ? -6.049 13.397 18.471 1.00 86.56 108 LEU A C 1
ATOM 834 O O . LEU A 1 108 ? -5.657 12.236 18.370 1.00 86.56 108 LEU A O 1
ATOM 838 N N . MET A 1 109 ? -7.189 13.823 17.923 1.00 86.44 109 MET A N 1
ATOM 839 C CA . MET A 1 109 ? -8.056 12.943 17.145 1.00 86.44 109 MET A CA 1
ATOM 840 C C . MET A 1 109 ? -7.345 12.394 15.905 1.00 86.44 109 MET A C 1
ATOM 842 O O . MET A 1 109 ? -7.354 11.185 15.696 1.00 86.44 109 MET A O 1
ATOM 846 N N . ALA A 1 110 ? -6.670 13.241 15.124 1.00 83.50 110 ALA A N 1
ATOM 847 C CA . ALA A 1 110 ? -5.921 12.808 13.944 1.00 83.50 110 ALA A CA 1
ATOM 848 C C . ALA A 1 110 ? -4.846 11.763 14.295 1.00 83.50 110 ALA A C 1
ATOM 850 O O . ALA A 1 110 ? -4.739 10.727 13.636 1.00 83.50 110 ALA A O 1
ATOM 851 N N . ASN A 1 111 ? -4.105 11.980 15.386 1.00 84.75 111 ASN A N 1
ATOM 852 C CA . ASN A 1 111 ? -3.111 11.022 15.871 1.00 84.75 111 ASN A CA 1
ATOM 853 C C . ASN A 1 111 ? -3.741 9.674 16.258 1.00 84.75 111 ASN A C 1
ATOM 855 O O . ASN A 1 111 ? -3.196 8.622 15.917 1.00 84.75 111 ASN A O 1
ATOM 859 N N . GLN A 1 112 ? -4.909 9.683 16.910 1.00 89.00 112 GLN A N 1
ATOM 860 C CA . GLN A 1 112 ? -5.605 8.442 17.256 1.00 89.00 112 GLN A CA 1
ATOM 861 C C . GLN A 1 112 ? -6.203 7.729 16.045 1.00 89.00 112 GLN A C 1
ATOM 863 O O . GLN A 1 112 ? -6.132 6.504 15.978 1.00 89.00 112 GLN A O 1
ATOM 868 N N . LEU A 1 113 ? -6.739 8.459 15.065 1.00 87.75 113 LEU A N 1
ATOM 869 C CA . LEU A 1 113 ? -7.229 7.875 13.813 1.00 87.75 113 LEU A CA 1
ATOM 870 C C . LEU A 1 113 ? -6.101 7.188 13.035 1.00 87.75 113 LEU A C 1
ATOM 872 O O . LEU A 1 113 ? -6.309 6.109 12.481 1.00 87.75 113 LEU A O 1
ATOM 876 N N . ASN A 1 114 ? -4.896 7.762 13.036 1.00 84.19 114 ASN A N 1
ATOM 877 C CA . ASN A 1 114 ? -3.717 7.141 12.433 1.00 84.19 114 ASN A CA 1
ATOM 878 C C . ASN A 1 114 ? -3.291 5.869 13.178 1.00 84.19 114 ASN A C 1
ATOM 880 O O . ASN A 1 114 ? -3.061 4.835 12.549 1.00 84.19 114 ASN A O 1
ATOM 884 N N . ALA A 1 115 ? -3.218 5.916 14.511 1.00 86.94 115 ALA A N 1
ATOM 885 C CA . ALA A 1 115 ? -2.848 4.756 15.323 1.00 86.94 115 ALA A CA 1
ATOM 886 C C . ALA A 1 115 ? -3.869 3.613 15.190 1.00 86.94 115 ALA A C 1
ATOM 888 O O . ALA A 1 115 ? -3.500 2.449 15.014 1.00 86.94 115 ALA A O 1
ATOM 889 N N . LEU A 1 116 ? -5.159 3.949 15.228 1.00 87.00 116 LEU A N 1
ATOM 890 C CA . LEU A 1 116 ? -6.251 2.993 15.105 1.00 87.00 116 LEU A CA 1
ATOM 891 C C . LEU A 1 116 ? -6.319 2.395 13.699 1.00 87.00 116 LEU A C 1
ATOM 893 O O . LEU A 1 116 ? -6.468 1.177 13.578 1.00 87.00 116 LEU A O 1
ATOM 897 N N . GLY A 1 117 ? -6.142 3.230 12.669 1.00 85.88 117 GLY A N 1
ATOM 898 C CA . GLY A 1 117 ? -5.983 2.800 11.286 1.00 85.88 117 GLY A CA 1
ATOM 899 C C . GLY A 1 117 ? -4.844 1.793 11.176 1.00 85.88 117 GLY A C 1
ATOM 900 O O . GLY A 1 117 ? -5.083 0.648 10.813 1.00 85.88 117 GLY A O 1
ATOM 901 N N . GLY A 1 118 ? -3.634 2.156 11.615 1.00 83.00 118 GLY A N 1
ATOM 902 C CA . GLY A 1 118 ? -2.460 1.275 11.632 1.00 83.00 118 GLY A CA 1
ATOM 903 C C . GLY A 1 118 ? -2.701 -0.083 12.304 1.00 83.00 118 GLY A C 1
ATOM 904 O O . GLY A 1 118 ? -2.326 -1.117 11.757 1.00 83.00 118 GLY A O 1
ATOM 905 N N . ALA A 1 119 ? -3.382 -0.102 13.453 1.00 84.25 119 ALA A N 1
ATOM 906 C CA . ALA A 1 119 ? -3.702 -1.338 14.172 1.00 84.25 119 ALA A CA 1
ATOM 907 C C . ALA A 1 119 ? -4.727 -2.235 13.446 1.00 84.25 119 ALA A C 1
ATOM 909 O O . ALA A 1 119 ? -4.736 -3.450 13.654 1.00 84.25 119 ALA A O 1
ATOM 910 N N . HIS A 1 120 ? -5.585 -1.653 12.603 1.00 87.69 120 HIS A N 1
ATOM 911 C CA . HIS A 1 120 ? -6.616 -2.369 11.845 1.00 87.69 120 HIS A CA 1
ATOM 912 C C . HIS A 1 120 ? -6.245 -2.604 10.372 1.00 87.69 120 HIS A C 1
ATOM 914 O O . HIS A 1 120 ? -6.935 -3.373 9.706 1.00 87.69 120 HIS A O 1
ATOM 920 N N . GLN A 1 121 ? -5.123 -2.052 9.890 1.00 83.62 121 GLN A N 1
ATOM 921 C CA . GLN A 1 121 ? -4.581 -2.260 8.535 1.00 83.62 121 GLN A CA 1
ATOM 922 C C . GLN A 1 121 ? -4.630 -3.727 8.072 1.00 83.62 121 GLN A C 1
ATOM 924 O O . GLN A 1 121 ? -5.170 -3.982 6.995 1.00 83.62 121 GLN A O 1
ATOM 929 N N . PRO A 1 122 ? -4.186 -4.730 8.866 1.00 82.69 122 PRO A N 1
ATOM 930 C CA . PRO A 1 122 ? -4.173 -6.123 8.408 1.00 82.69 122 PRO A CA 1
ATOM 931 C C . PRO A 1 122 ? -5.558 -6.720 8.121 1.00 82.69 122 PRO A C 1
ATOM 933 O O . PRO A 1 122 ? -5.646 -7.776 7.501 1.00 82.69 122 PRO A O 1
ATOM 936 N N . ARG A 1 123 ? -6.639 -6.089 8.596 1.00 82.88 123 ARG A N 1
ATOM 937 C CA . ARG A 1 123 ? -8.021 -6.555 8.394 1.00 82.88 123 ARG A CA 1
ATOM 938 C C . ARG A 1 123 ? -8.637 -6.030 7.093 1.00 82.88 123 ARG A C 1
ATOM 940 O O . ARG A 1 123 ? -9.673 -6.545 6.671 1.00 82.88 123 ARG A O 1
ATOM 947 N N . GLY A 1 124 ? -8.013 -5.021 6.480 1.00 81.62 124 GLY A N 1
ATOM 948 C CA . GLY A 1 124 ? -8.524 -4.303 5.314 1.00 81.62 124 GLY A CA 1
ATOM 949 C C . GLY A 1 124 ? -9.599 -3.267 5.654 1.00 81.62 124 GLY A C 1
ATOM 950 O O . GLY A 1 124 ? -10.228 -3.308 6.720 1.00 81.62 124 GLY A O 1
ATOM 951 N N . VAL A 1 125 ? -9.822 -2.330 4.727 1.00 82.56 125 VAL A N 1
ATOM 952 C CA . VAL A 1 125 ? -10.719 -1.180 4.923 1.00 82.56 125 VAL A CA 1
ATOM 953 C C . VAL A 1 125 ? -12.173 -1.622 5.044 1.00 82.56 125 VAL A C 1
ATOM 955 O O . VAL A 1 125 ? -12.834 -1.304 6.032 1.00 82.56 125 VAL A O 1
ATOM 958 N N . THR A 1 126 ? -12.665 -2.403 4.078 1.00 82.81 126 THR A N 1
ATOM 959 C CA . THR A 1 126 ? -14.075 -2.824 4.016 1.00 82.81 126 THR A CA 1
ATOM 960 C C . THR A 1 126 ? -14.510 -3.563 5.277 1.00 82.81 126 THR A C 1
ATOM 962 O O . THR A 1 126 ? -15.538 -3.228 5.864 1.00 82.81 126 THR A O 1
ATOM 965 N N . THR A 1 127 ? -13.703 -4.528 5.725 1.00 85.19 127 THR A N 1
ATOM 966 C CA . THR A 1 127 ? -13.974 -5.306 6.939 1.00 85.19 127 THR A CA 1
ATOM 967 C C . THR A 1 127 ? -14.000 -4.405 8.168 1.00 85.19 127 THR A C 1
ATOM 969 O O . THR A 1 127 ? -14.926 -4.483 8.968 1.00 85.19 127 THR A O 1
ATOM 972 N N . THR A 1 128 ? -13.007 -3.523 8.307 1.00 87.38 128 THR A N 1
ATOM 973 C CA . THR A 1 128 ? -12.880 -2.652 9.482 1.00 87.38 128 THR A CA 1
ATOM 974 C C . THR A 1 128 ? -14.039 -1.660 9.579 1.00 87.38 128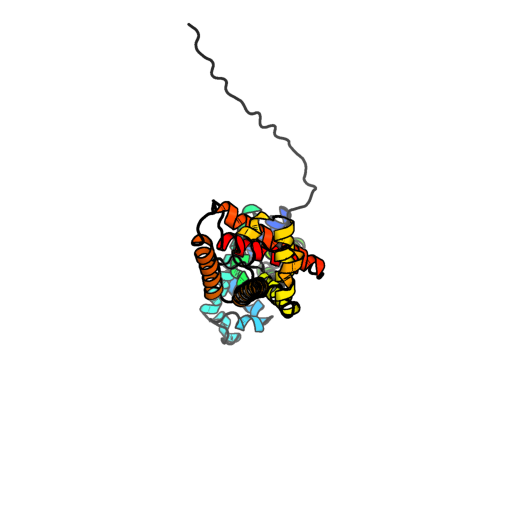 THR A C 1
ATOM 976 O O . THR A 1 128 ? -14.592 -1.458 10.659 1.00 87.38 128 THR A O 1
ATOM 979 N N . ILE A 1 129 ? -14.450 -1.062 8.455 1.00 88.50 129 ILE A N 1
ATOM 980 C CA . ILE A 1 129 ? -15.588 -0.134 8.415 1.00 88.50 129 ILE A CA 1
ATOM 981 C C . ILE A 1 129 ? -16.886 -0.842 8.817 1.00 88.50 129 ILE A C 1
ATOM 983 O O . ILE A 1 129 ? -17.681 -0.270 9.564 1.00 88.50 129 ILE A O 1
ATOM 987 N N . LEU A 1 130 ? -17.112 -2.066 8.330 1.00 91.19 130 LEU A N 1
ATOM 988 C CA . LEU A 1 130 ? -18.300 -2.844 8.681 1.00 91.19 130 LEU A CA 1
ATOM 989 C C . LEU A 1 130 ? -18.328 -3.167 10.182 1.00 91.19 130 LEU A C 1
ATOM 991 O O . LEU A 1 130 ? -19.299 -2.822 10.855 1.00 91.19 130 LEU A O 1
ATOM 995 N N . GLU A 1 131 ? -17.229 -3.715 10.710 1.00 92.06 131 GLU A N 1
ATOM 996 C CA . GLU A 1 131 ? -17.082 -4.045 12.134 1.00 92.06 131 GLU A CA 1
ATOM 997 C C . GLU A 1 131 ? -17.362 -2.828 13.030 1.00 92.06 131 GLU A C 1
ATOM 999 O O . GLU A 1 131 ? -18.067 -2.940 14.030 1.00 92.06 131 GLU A O 1
ATOM 1004 N N . LEU A 1 132 ? -16.848 -1.645 12.671 1.00 92.56 132 LEU A N 1
ATOM 1005 C CA . LEU A 1 132 ? -17.043 -0.423 13.456 1.00 92.56 132 LEU A CA 1
ATOM 1006 C C . LEU A 1 132 ? -18.476 0.109 13.411 1.00 92.56 132 LEU A C 1
ATOM 1008 O O . LEU A 1 132 ? -18.961 0.605 14.429 1.00 92.56 132 LEU A O 1
ATOM 1012 N N . LYS A 1 133 ? -19.168 0.001 12.269 1.00 94.50 133 LYS A N 1
ATOM 1013 C CA . LYS A 1 133 ? -20.592 0.368 12.166 1.00 94.50 133 LYS A CA 1
ATOM 1014 C C . LYS A 1 133 ? -21.434 -0.483 13.106 1.00 94.50 133 LYS A C 1
ATOM 1016 O O . LYS A 1 133 ? -22.220 0.042 13.892 1.00 94.50 133 LYS A O 1
ATOM 1021 N N . GLU A 1 134 ? -21.234 -1.791 13.046 1.00 96.31 134 GLU A N 1
ATOM 1022 C CA . GLU A 1 134 ? -21.963 -2.767 13.848 1.00 96.31 134 GLU A CA 1
ATOM 1023 C C . GLU A 1 134 ? -21.633 -2.634 15.336 1.00 96.31 134 GLU A C 1
ATOM 1025 O O . GLU A 1 134 ? -22.534 -2.604 16.178 1.00 96.31 134 GLU A O 1
ATOM 1030 N N . PHE A 1 135 ? -20.353 -2.452 15.661 1.00 95.88 135 PHE A N 1
ATOM 1031 C CA . PHE A 1 135 ? -19.903 -2.181 17.020 1.00 95.88 135 PHE A CA 1
ATOM 1032 C C . PHE A 1 135 ? -20.496 -0.878 17.569 1.00 95.88 135 PHE A C 1
ATOM 1034 O O . PHE A 1 135 ? -20.942 -0.841 18.714 1.00 95.88 135 PHE A O 1
ATOM 1041 N N . GLY A 1 136 ? -20.560 0.180 16.755 1.00 96.44 136 GLY A N 1
ATOM 1042 C CA . GLY A 1 136 ? -21.142 1.466 17.132 1.00 96.44 136 GLY A CA 1
ATOM 1043 C C . GLY A 1 136 ? -22.626 1.377 17.505 1.00 96.44 136 GLY A C 1
ATOM 1044 O O . GLY A 1 136 ? -23.055 1.994 18.481 1.00 96.44 136 GLY A O 1
ATOM 1045 N N . VAL A 1 137 ? -23.403 0.557 16.790 1.00 97.00 137 VAL A N 1
ATOM 1046 C CA . VAL A 1 137 ? -24.811 0.288 17.135 1.00 97.00 137 VAL A CA 1
ATOM 1047 C C . VAL A 1 137 ? -24.921 -0.370 18.512 1.00 97.00 137 VAL A C 1
ATOM 1049 O O . VAL A 1 137 ? -25.715 0.077 19.342 1.00 97.00 137 VAL A O 1
ATOM 1052 N N . ILE A 1 138 ? -24.107 -1.395 18.783 1.00 98.12 138 ILE A N 1
ATOM 1053 C CA . ILE A 1 138 ? -24.111 -2.089 20.080 1.00 98.12 138 ILE A CA 1
ATOM 1054 C C . ILE A 1 138 ? -23.611 -1.172 21.202 1.00 98.12 138 ILE A C 1
ATOM 1056 O O . ILE A 1 138 ? -24.168 -1.196 22.299 1.00 98.12 138 ILE A O 1
ATOM 1060 N N . LEU A 1 139 ? -22.611 -0.327 20.936 1.00 97.31 139 LEU A N 1
ATOM 1061 C CA . LEU A 1 139 ? -22.119 0.666 21.890 1.00 97.31 139 LEU A CA 1
ATOM 1062 C C . LEU A 1 139 ? -23.247 1.596 22.344 1.00 97.31 139 LEU A C 1
ATOM 1064 O O . LEU A 1 139 ? -23.455 1.741 23.544 1.00 97.31 139 LEU A O 1
ATOM 1068 N N . ILE A 1 140 ? -24.010 2.170 21.412 1.00 96.88 140 ILE A N 1
ATOM 1069 C CA . ILE A 1 140 ? -25.142 3.048 21.740 1.00 96.88 140 ILE A CA 1
ATOM 1070 C C . ILE A 1 140 ? -26.188 2.314 22.600 1.00 96.88 140 ILE A C 1
ATOM 1072 O O . ILE A 1 140 ? -26.621 2.854 23.617 1.00 96.88 140 ILE A O 1
ATOM 1076 N N . GLN A 1 141 ? -26.539 1.070 22.251 1.00 96.25 141 GLN A N 1
ATOM 1077 C CA . GLN A 1 141 ? -27.482 0.256 23.035 1.00 96.25 141 GLN A CA 1
ATOM 1078 C C . GLN A 1 141 ? -26.986 -0.002 24.461 1.00 96.25 141 GLN A C 1
ATOM 1080 O O . GLN A 1 141 ? -27.749 0.104 25.418 1.00 96.25 141 GLN A O 1
ATOM 1085 N N . VAL A 1 142 ? -25.701 -0.328 24.623 1.00 96.06 142 VAL A N 1
ATOM 1086 C CA . VAL A 1 142 ? -25.113 -0.526 25.952 1.00 96.06 142 VAL A CA 1
ATOM 1087 C C . VAL A 1 142 ? -25.156 0.771 26.741 1.00 96.06 142 VAL A C 1
ATOM 1089 O O . VAL A 1 142 ? -25.621 0.759 27.873 1.00 96.06 142 VAL A O 1
ATOM 1092 N N . LEU A 1 143 ? -24.751 1.895 26.147 1.00 95.38 143 LEU A N 1
ATOM 1093 C CA . LEU A 1 143 ? -24.787 3.187 26.828 1.00 95.38 143 LEU A CA 1
ATOM 1094 C C . LEU A 1 143 ? -26.205 3.550 27.295 1.00 95.38 143 LEU A C 1
ATOM 1096 O O . LEU A 1 143 ? -26.352 4.035 28.411 1.00 95.38 143 LEU A O 1
ATOM 1100 N N . GLU A 1 144 ? -27.237 3.283 26.491 1.00 94.94 144 GLU A N 1
ATOM 1101 C CA . GLU A 1 144 ? -28.647 3.479 26.868 1.00 94.94 144 GLU A CA 1
ATOM 1102 C C . GLU A 1 144 ? -29.053 2.692 28.108 1.00 94.94 144 GLU A C 1
ATOM 1104 O O . GLU A 1 144 ? -29.746 3.221 28.975 1.00 94.94 144 GLU A O 1
ATOM 1109 N N . GLU A 1 145 ? -28.606 1.445 28.207 1.00 93.88 145 GLU A N 1
ATOM 1110 C CA . GLU A 1 145 ? -28.892 0.601 29.362 1.00 93.88 145 GLU A CA 1
ATOM 1111 C C . GLU A 1 145 ? -28.150 1.063 30.618 1.00 93.88 145 GLU A C 1
ATOM 1113 O O . GLU A 1 145 ? -28.710 0.977 31.706 1.00 93.88 145 GLU A O 1
ATOM 1118 N N . GLU A 1 146 ? -26.921 1.568 30.477 1.00 92.94 146 GLU A N 1
ATOM 1119 C CA . GLU A 1 146 ? -26.116 2.028 31.617 1.00 92.94 146 GLU A CA 1
ATOM 1120 C C . GLU A 1 146 ? -26.593 3.374 32.171 1.00 92.94 146 GLU A C 1
ATOM 1122 O O . GLU A 1 146 ? -26.631 3.580 33.381 1.00 92.94 146 GLU A O 1
ATOM 1127 N N . ILE A 1 147 ? -26.943 4.331 31.303 1.00 93.25 147 ILE A N 1
ATOM 1128 C CA . ILE A 1 147 ? -27.243 5.702 31.751 1.00 93.25 147 ILE A CA 1
ATOM 1129 C C . ILE A 1 147 ? -28.737 6.038 31.742 1.00 93.25 147 ILE A C 1
ATOM 1131 O O . ILE A 1 147 ? -29.113 7.112 32.231 1.00 93.25 147 ILE A O 1
ATOM 1135 N N . GLY A 1 148 ? -29.579 5.138 31.225 1.00 92.50 148 GLY A N 1
ATOM 1136 C CA . GLY A 1 148 ? -31.036 5.233 31.242 1.00 92.50 148 GLY A CA 1
ATOM 1137 C C . GLY A 1 148 ? -31.542 6.568 30.701 1.00 92.50 148 GLY A C 1
ATOM 1138 O O . GLY A 1 148 ? -31.195 6.988 29.598 1.00 92.50 148 GLY A O 1
ATOM 1139 N N . SER A 1 149 ? -32.323 7.284 31.513 1.00 92.62 149 SER A N 1
ATOM 1140 C CA . SER A 1 149 ? -32.904 8.587 31.158 1.00 92.62 149 SER A CA 1
ATOM 1141 C C . SER A 1 149 ? -31.879 9.687 30.860 1.00 92.62 149 SER A C 1
ATOM 1143 O O . SER A 1 149 ? -32.238 10.700 30.266 1.00 92.62 149 SER A O 1
ATOM 1145 N N . ALA A 1 150 ? -30.604 9.508 31.230 1.00 91.31 150 ALA A N 1
ATOM 1146 C CA . ALA A 1 150 ? -29.551 10.441 30.835 1.00 91.31 150 ALA A CA 1
ATOM 1147 C C . ALA A 1 150 ? -29.090 10.265 29.380 1.00 91.31 150 ALA A C 1
ATOM 1149 O O . ALA A 1 150 ? -28.376 11.132 28.879 1.00 91.31 150 ALA A O 1
ATOM 1150 N N . MET A 1 151 ? -29.503 9.196 28.689 1.00 95.81 151 MET A N 1
ATOM 1151 C CA . MET A 1 151 ? -29.371 9.099 27.239 1.00 95.81 151 MET A CA 1
ATOM 1152 C C . MET A 1 151 ? -30.538 9.841 26.587 1.00 95.81 151 MET A C 1
ATOM 1154 O O . MET A 1 151 ? -31.529 9.249 26.155 1.00 95.81 151 MET A O 1
ATOM 1158 N N . THR A 1 152 ? -30.425 11.165 26.537 1.00 97.31 152 THR A N 1
ATOM 1159 C CA . THR A 1 152 ? -31.386 12.020 25.838 1.00 97.31 152 THR A CA 1
ATOM 1160 C C . THR A 1 152 ? -31.350 11.781 24.324 1.00 97.31 152 THR A C 1
ATOM 1162 O O . THR A 1 152 ? -30.459 11.109 23.795 1.00 97.31 152 THR A O 1
ATOM 1165 N N . ILE A 1 153 ? -32.316 12.357 23.602 1.00 96.25 153 ILE A N 1
ATOM 1166 C CA . ILE A 1 153 ? -32.337 12.336 22.131 1.00 96.25 153 ILE A CA 1
ATOM 1167 C C . ILE A 1 153 ? -31.047 12.961 21.577 1.00 96.25 153 ILE A C 1
ATOM 1169 O O . ILE A 1 153 ? -30.392 12.352 20.731 1.00 96.25 153 ILE A O 1
ATOM 1173 N N . ASP A 1 154 ? -30.632 14.100 22.133 1.00 95.50 154 ASP A N 1
ATOM 1174 C CA . ASP A 1 154 ? -29.398 14.790 21.745 1.00 95.50 154 ASP A CA 1
ATOM 1175 C C . ASP A 1 154 ? -28.155 13.947 22.037 1.00 95.50 154 ASP A C 1
ATOM 1177 O O . ASP A 1 154 ? -27.248 13.876 21.213 1.00 95.50 154 ASP A O 1
ATOM 1181 N N . ALA A 1 155 ? -28.120 13.244 23.175 1.00 97.06 155 ALA A N 1
ATOM 1182 C CA . ALA A 1 155 ? -27.026 12.333 23.498 1.00 97.06 155 ALA A CA 1
ATOM 1183 C C . ALA A 1 155 ? -26.921 11.182 22.503 1.00 97.06 155 ALA A C 1
ATOM 1185 O O . ALA A 1 155 ? -25.841 10.912 21.975 1.00 97.06 155 ALA A O 1
ATOM 1186 N N . ARG A 1 156 ? -28.049 10.544 22.193 1.00 96.94 156 ARG A N 1
ATOM 1187 C CA . ARG A 1 156 ? -28.107 9.478 21.194 1.00 96.94 156 ARG A CA 1
ATOM 1188 C C . ARG A 1 156 ? -27.645 9.979 19.826 1.00 96.94 156 ARG A C 1
ATOM 1190 O O . ARG A 1 156 ? -26.897 9.277 19.147 1.00 96.94 156 ARG A O 1
ATOM 1197 N N . GLN A 1 157 ? -28.075 11.173 19.419 1.00 96.69 157 GLN A N 1
ATOM 1198 C CA . GLN A 1 157 ? -27.686 11.750 18.136 1.00 96.69 157 GLN A CA 1
ATOM 1199 C C . GLN A 1 157 ? -26.196 12.110 18.101 1.00 96.69 157 GLN A C 1
ATOM 1201 O O . GLN A 1 157 ? -25.521 11.758 17.137 1.00 96.69 157 GLN A O 1
ATOM 1206 N N . ALA A 1 158 ? -25.661 12.700 19.172 1.00 96.44 158 ALA A N 1
ATOM 1207 C CA . ALA A 1 158 ? -24.239 13.010 19.287 1.00 96.44 158 ALA A CA 1
ATOM 1208 C C . ALA A 1 158 ? -23.371 11.747 19.153 1.00 96.44 158 ALA A C 1
ATOM 1210 O O . ALA A 1 158 ? -22.377 11.763 18.435 1.00 96.44 158 ALA A O 1
ATOM 1211 N N . TRP A 1 159 ? -23.760 10.624 19.769 1.00 97.12 159 TRP A N 1
ATOM 1212 C CA . TRP A 1 159 ? -23.042 9.354 19.601 1.00 97.12 159 TRP A CA 1
ATOM 1213 C C . TRP A 1 159 ? -23.121 8.799 18.176 1.00 97.12 159 TRP A C 1
ATOM 1215 O O . TRP A 1 159 ? -22.109 8.325 17.662 1.00 97.12 159 TRP A O 1
ATOM 1225 N N . LYS A 1 160 ? -24.287 8.876 17.519 1.00 95.94 160 LYS A N 1
ATOM 1226 C CA . LYS A 1 160 ? -24.426 8.471 16.108 1.00 95.94 160 LYS A CA 1
ATOM 1227 C C . LYS A 1 160 ? -23.506 9.285 15.206 1.00 95.94 160 LYS A C 1
ATOM 1229 O O . LYS A 1 160 ? -22.799 8.701 14.388 1.00 95.94 160 LYS A O 1
ATOM 1234 N N . ASN A 1 161 ? -23.490 10.602 15.396 1.00 94.50 161 ASN A N 1
ATOM 1235 C CA . ASN A 1 161 ? -22.605 11.496 14.664 1.00 94.50 161 ASN A CA 1
ATOM 1236 C C . ASN A 1 161 ? -21.147 11.138 14.977 1.00 94.50 161 ASN A C 1
ATOM 1238 O O . ASN A 1 161 ? -20.381 10.865 14.068 1.00 94.50 161 ASN A O 1
ATOM 1242 N N . GLY A 1 162 ? -20.772 10.974 16.248 1.00 93.50 162 GLY A N 1
ATOM 1243 C CA . GLY A 1 162 ? -19.394 10.635 16.608 1.00 93.50 162 GLY A CA 1
ATOM 1244 C C . GLY A 1 162 ? -18.889 9.311 16.035 1.00 93.50 162 GLY A C 1
ATOM 1245 O O . GLY A 1 162 ? -17.730 9.223 15.636 1.00 93.50 162 GLY A O 1
ATOM 1246 N N . ILE A 1 163 ? -19.748 8.294 15.933 1.00 93.94 163 ILE A N 1
ATOM 1247 C CA . ILE A 1 163 ? -19.409 7.028 15.268 1.00 93.94 163 ILE A CA 1
ATOM 1248 C C . ILE A 1 163 ? -19.268 7.222 13.756 1.00 93.94 163 ILE A C 1
ATOM 1250 O O . ILE A 1 163 ? -18.319 6.695 13.175 1.00 93.94 163 ILE A O 1
ATOM 1254 N N . HIS A 1 164 ? -20.176 7.973 13.122 1.00 91.62 164 HIS A N 1
ATOM 1255 C CA . HIS A 1 164 ? -20.064 8.322 11.702 1.00 91.62 164 HIS A CA 1
ATOM 1256 C C . HIS A 1 164 ? -18.707 8.969 11.434 1.00 91.62 164 HIS A C 1
ATOM 1258 O O . HIS A 1 164 ? -17.960 8.513 10.572 1.00 91.62 164 HIS A O 1
ATOM 1264 N N . GLU A 1 165 ? -18.357 9.969 12.230 1.00 89.88 165 GLU A N 1
ATOM 1265 C CA . GLU A 1 165 ? -17.132 10.734 12.061 1.00 89.88 165 GLU A CA 1
ATOM 1266 C C . GLU A 1 165 ? -15.866 9.925 12.335 1.00 89.88 165 GLU A C 1
ATOM 1268 O O . GLU A 1 165 ? -14.882 10.042 11.606 1.00 89.88 165 GLU A O 1
ATOM 1273 N N . LEU A 1 166 ? -15.899 9.023 13.320 1.00 89.81 166 LEU A N 1
ATOM 1274 C CA . LEU A 1 166 ? -14.822 8.059 13.543 1.00 89.81 166 LEU A CA 1
ATOM 1275 C C . LEU A 1 166 ? -14.601 7.171 12.309 1.00 89.81 166 LEU A C 1
ATOM 1277 O O . LEU A 1 166 ? -13.460 6.953 11.902 1.00 89.81 166 LEU A O 1
ATOM 1281 N N . ILE A 1 167 ? -15.682 6.669 11.705 1.00 90.06 167 ILE A N 1
ATOM 1282 C CA . ILE A 1 167 ? -15.618 5.845 10.492 1.00 90.06 167 ILE A CA 1
ATOM 1283 C C . ILE A 1 167 ? -15.109 6.665 9.306 1.00 90.06 167 ILE A C 1
ATOM 1285 O O . ILE A 1 167 ? -14.262 6.178 8.557 1.00 90.06 167 ILE A O 1
ATOM 1289 N N . GLY A 1 168 ? -15.596 7.896 9.134 1.00 87.69 168 GLY A N 1
ATOM 1290 C CA . GLY A 1 168 ? -15.154 8.805 8.079 1.00 87.69 168 GLY A CA 1
ATOM 1291 C C . GLY A 1 168 ? -13.658 9.096 8.180 1.00 87.69 168 GLY A C 1
ATOM 1292 O O . GLY A 1 168 ? -12.924 8.890 7.215 1.00 87.69 168 GLY A O 1
ATOM 1293 N N . GLY A 1 169 ? -13.190 9.465 9.374 1.00 86.56 169 GLY A N 1
ATOM 1294 C CA . GLY A 1 169 ? -11.776 9.708 9.647 1.00 86.56 169 GLY A CA 1
ATOM 1295 C C . GLY A 1 169 ? -10.904 8.470 9.431 1.00 86.56 169 GLY A C 1
ATOM 1296 O O . GLY A 1 169 ? -9.863 8.553 8.786 1.00 86.56 169 GLY A O 1
ATOM 1297 N N . LEU A 1 170 ? -11.344 7.298 9.895 1.00 84.94 170 LEU A N 1
ATOM 1298 C CA . LEU A 1 170 ? -10.620 6.046 9.656 1.00 84.94 170 LEU A CA 1
ATOM 1299 C C . LEU A 1 170 ? -10.574 5.657 8.185 1.00 84.94 170 LEU A C 1
ATOM 1301 O O . LEU A 1 170 ? -9.561 5.141 7.737 1.00 84.94 170 LEU A O 1
ATOM 1305 N N . SER A 1 171 ? -11.635 5.908 7.424 1.00 81.94 171 SER A N 1
ATOM 1306 C CA . SER A 1 171 ? -11.659 5.606 5.987 1.00 81.94 171 SER A CA 1
ATOM 1307 C C . SER A 1 171 ? -10.632 6.432 5.205 1.00 81.94 171 SER A C 1
ATOM 1309 O O . SER A 1 171 ? -10.239 6.037 4.114 1.00 81.94 171 SER A O 1
ATOM 1311 N N . GLN A 1 172 ? -10.186 7.566 5.756 1.00 79.50 172 GLN A N 1
ATOM 1312 C CA . GLN A 1 172 ? -9.133 8.399 5.171 1.00 79.50 172 GLN A CA 1
ATOM 1313 C C . GLN A 1 172 ? -7.720 7.944 5.571 1.00 79.50 172 GLN A C 1
ATOM 1315 O O . GLN A 1 172 ? -6.774 8.156 4.812 1.00 79.50 172 GLN A O 1
ATOM 1320 N N . THR A 1 173 ? -7.551 7.338 6.752 1.00 76.62 173 THR A N 1
ATOM 1321 C CA . THR A 1 173 ? -6.233 6.933 7.286 1.00 76.62 173 THR A CA 1
ATOM 1322 C C . THR A 1 173 ? -5.917 5.451 7.067 1.00 76.62 173 THR A C 1
ATOM 1324 O O . THR A 1 173 ? -4.749 5.061 6.983 1.00 76.62 173 THR A O 1
ATOM 1327 N N . LEU A 1 174 ? -6.945 4.612 6.967 1.00 80.38 174 LEU A N 1
ATOM 1328 C CA . LEU A 1 174 ? -6.852 3.190 6.681 1.00 80.38 174 LEU A CA 1
ATOM 1329 C C . LEU A 1 174 ? -6.775 2.995 5.166 1.00 80.38 174 LEU A C 1
ATOM 1331 O O . LEU A 1 174 ? -7.624 3.468 4.417 1.00 80.38 174 LEU A O 1
ATOM 1335 N N . LYS A 1 175 ? -5.750 2.277 4.722 1.00 74.12 175 LYS A N 1
ATOM 1336 C CA . LYS A 1 175 ? -5.546 1.902 3.320 1.00 74.12 175 LYS A CA 1
ATOM 1337 C C . LYS A 1 175 ? -5.753 0.404 3.203 1.00 74.12 175 LYS A C 1
ATOM 1339 O O . LYS A 1 175 ? -5.691 -0.293 4.215 1.00 74.12 175 LYS A O 1
ATOM 1344 N N . ASN A 1 176 ? -6.025 -0.111 2.011 1.00 69.69 176 ASN A N 1
ATOM 1345 C CA . ASN A 1 176 ? -5.980 -1.555 1.882 1.00 69.69 176 ASN A CA 1
ATOM 1346 C C . ASN A 1 176 ? -4.515 -2.019 1.857 1.00 69.69 176 ASN A C 1
ATOM 1348 O O . ASN A 1 176 ? -3.642 -1.265 1.414 1.00 69.69 176 ASN A O 1
ATOM 1352 N N . PRO A 1 177 ? -4.208 -3.241 2.326 1.00 69.75 177 PRO A N 1
ATOM 1353 C CA . PRO A 1 177 ? -2.856 -3.787 2.252 1.00 69.75 177 PRO A CA 1
ATOM 1354 C C . PRO A 1 177 ? -2.244 -3.726 0.843 1.00 69.75 177 PRO A C 1
ATOM 1356 O O . PRO A 1 177 ? -1.042 -3.507 0.711 1.00 69.75 177 PRO A O 1
ATOM 1359 N N . GLU A 1 178 ? -3.055 -3.864 -0.208 1.00 66.88 178 GLU A N 1
ATOM 1360 C CA . GLU A 1 178 ? -2.639 -3.734 -1.610 1.00 66.88 178 GLU A CA 1
ATOM 1361 C C . GLU A 1 178 ? -2.177 -2.329 -2.028 1.00 66.88 178 GLU A C 1
ATOM 1363 O O . GLU A 1 17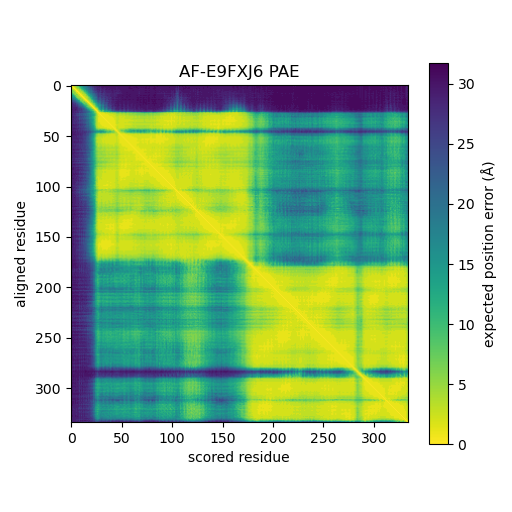8 ? -1.461 -2.206 -3.024 1.00 66.88 178 GLU A O 1
ATOM 1368 N N . ASP A 1 179 ? -2.523 -1.299 -1.254 1.00 72.81 179 ASP A N 1
ATOM 1369 C CA . ASP A 1 179 ? -2.139 0.097 -1.486 1.00 72.81 179 ASP A CA 1
ATOM 1370 C C . ASP A 1 179 ? -0.895 0.499 -0.679 1.00 72.81 179 ASP A C 1
ATOM 1372 O O . ASP A 1 179 ? -0.381 1.615 -0.815 1.00 72.81 179 ASP A O 1
ATOM 1376 N N . LEU A 1 180 ? -0.412 -0.382 0.206 1.00 78.56 180 LEU A N 1
ATOM 1377 C CA . LEU A 1 180 ? 0.758 -0.110 1.029 1.00 78.56 180 LEU A CA 1
ATOM 1378 C C . LEU A 1 180 ? 2.041 -0.465 0.267 1.00 78.56 180 LEU A C 1
ATOM 1380 O O . LEU A 1 180 ? 2.195 -1.602 -0.186 1.00 78.56 180 LEU A O 1
ATOM 1384 N N . PRO A 1 181 ? 2.992 0.476 0.135 1.00 85.06 181 PRO A N 1
ATOM 1385 C CA . PRO A 1 181 ? 4.263 0.183 -0.502 1.00 85.06 181 PRO A CA 1
ATOM 1386 C C . PRO A 1 181 ? 5.125 -0.678 0.419 1.00 85.06 181 PRO A C 1
ATOM 1388 O O . PRO A 1 181 ? 5.233 -0.420 1.621 1.00 85.06 181 PRO A O 1
ATOM 1391 N N . ASP A 1 182 ? 5.803 -1.669 -0.152 1.00 88.50 182 ASP A N 1
ATOM 1392 C CA . ASP A 1 182 ? 6.799 -2.438 0.581 1.00 88.50 182 ASP A CA 1
ATOM 1393 C C . ASP A 1 182 ? 7.930 -1.517 1.086 1.00 88.50 182 ASP A C 1
ATOM 1395 O O . ASP A 1 182 ? 8.440 -0.694 0.319 1.00 88.50 182 ASP A O 1
ATOM 1399 N N . PRO A 1 183 ? 8.398 -1.650 2.341 1.00 85.50 183 PRO A N 1
ATOM 1400 C CA . PRO A 1 183 ? 9.418 -0.752 2.885 1.00 85.50 183 PRO A CA 1
ATOM 1401 C C . PRO A 1 183 ? 10.749 -0.748 2.122 1.00 85.50 183 PRO A C 1
ATOM 1403 O O . PRO A 1 183 ? 11.459 0.257 2.155 1.00 85.50 183 PRO A O 1
ATOM 1406 N N . GLN A 1 184 ? 11.107 -1.855 1.460 1.00 85.75 184 GLN A N 1
ATOM 1407 C CA . GLN A 1 184 ? 12.379 -1.987 0.746 1.00 85.75 184 GLN A CA 1
ATOM 1408 C C . GLN A 1 184 ? 12.236 -1.679 -0.741 1.00 85.75 184 GLN A C 1
ATOM 1410 O O . GLN A 1 184 ? 13.051 -0.935 -1.279 1.00 85.75 184 GLN A O 1
ATOM 1415 N N . THR A 1 185 ? 11.223 -2.236 -1.410 1.00 91.44 185 THR A N 1
ATOM 1416 C CA . THR A 1 185 ? 11.051 -2.017 -2.858 1.00 91.44 185 THR A CA 1
ATOM 1417 C C . THR A 1 185 ? 10.304 -0.727 -3.172 1.00 91.44 185 THR A C 1
ATOM 1419 O O . THR A 1 185 ? 10.401 -0.243 -4.292 1.00 91.44 185 THR A O 1
ATOM 1422 N N . ARG A 1 186 ? 9.574 -0.163 -2.197 1.00 92.12 186 ARG A N 1
ATOM 1423 C CA . ARG A 1 186 ? 8.657 0.981 -2.351 1.00 92.12 186 ARG A CA 1
ATOM 1424 C C . ARG A 1 186 ? 7.502 0.736 -3.330 1.00 92.12 186 ARG A C 1
ATOM 1426 O O . ARG A 1 186 ? 6.792 1.680 -3.657 1.00 92.12 186 ARG A O 1
ATOM 1433 N N . LEU A 1 187 ? 7.292 -0.513 -3.751 1.00 93.00 187 LEU A N 1
ATOM 1434 C CA . LEU A 1 187 ? 6.216 -0.921 -4.651 1.00 93.00 187 LEU A CA 1
ATOM 1435 C C . LEU A 1 187 ? 4.997 -1.395 -3.871 1.00 93.00 187 LEU A C 1
ATOM 1437 O O . LEU A 1 187 ? 5.143 -2.151 -2.908 1.00 93.00 187 LEU A O 1
ATOM 1441 N N . THR A 1 188 ? 3.805 -1.001 -4.312 1.00 92.19 188 THR A N 1
ATOM 1442 C CA . THR A 1 188 ? 2.552 -1.576 -3.807 1.00 92.19 188 THR A CA 1
ATOM 1443 C C . THR A 1 188 ? 2.207 -2.870 -4.562 1.00 92.19 188 THR A C 1
ATOM 1445 O O . THR A 1 188 ? 2.559 -3.014 -5.740 1.00 92.19 188 THR A O 1
ATOM 1448 N N . PRO A 1 189 ? 1.499 -3.829 -3.937 1.00 91.12 189 PRO A N 1
ATOM 1449 C CA . PRO A 1 189 ? 0.970 -4.997 -4.643 1.00 91.12 189 PRO A CA 1
ATOM 1450 C C . PRO A 1 189 ? 0.124 -4.645 -5.876 1.00 91.12 189 PRO A C 1
ATOM 1452 O O . PRO A 1 189 ? 0.222 -5.332 -6.897 1.00 91.12 189 PRO A O 1
ATOM 1455 N N . GLN A 1 190 ? -0.661 -3.564 -5.810 1.00 89.31 190 GLN A N 1
ATOM 1456 C CA . GLN A 1 190 ? -1.465 -3.100 -6.940 1.00 89.31 190 GLN A CA 1
ATOM 1457 C C . GLN A 1 190 ? -0.588 -2.658 -8.125 1.00 89.31 190 GLN A C 1
ATOM 1459 O O . GLN A 1 190 ? -0.793 -3.143 -9.238 1.00 89.31 190 GLN A O 1
ATOM 1464 N N . GLN A 1 191 ? 0.457 -1.855 -7.881 1.00 94.69 191 GLN A N 1
ATOM 1465 C CA . GLN A 1 191 ? 1.413 -1.435 -8.918 1.00 94.69 191 GLN A CA 1
ATOM 1466 C C . GLN A 1 191 ? 2.083 -2.633 -9.600 1.00 94.69 191 GLN A C 1
ATOM 1468 O O . GLN A 1 191 ? 2.225 -2.667 -10.824 1.00 94.69 191 GLN A O 1
ATOM 1473 N N . ILE A 1 192 ? 2.478 -3.642 -8.814 1.00 95.88 192 ILE A N 1
ATOM 1474 C CA . ILE A 1 192 ? 3.081 -4.877 -9.333 1.00 95.88 192 ILE A CA 1
ATOM 1475 C C . ILE A 1 192 ? 2.108 -5.583 -10.282 1.00 95.88 192 ILE A C 1
ATOM 1477 O O . ILE A 1 192 ? 2.481 -5.937 -11.402 1.00 95.88 192 ILE A O 1
ATOM 1481 N N . LYS A 1 193 ? 0.854 -5.761 -9.856 1.00 95.12 193 LYS A N 1
ATOM 1482 C CA . LYS A 1 193 ? -0.181 -6.449 -10.634 1.00 95.12 193 LYS A CA 1
ATOM 1483 C C . LYS A 1 193 ? -0.501 -5.721 -11.939 1.00 95.12 193 LYS A C 1
ATOM 1485 O O . LYS A 1 193 ? -0.619 -6.368 -12.979 1.00 95.12 193 LYS A O 1
ATOM 1490 N N . GLU A 1 194 ? -0.640 -4.401 -11.898 1.00 95.19 194 GLU A N 1
ATOM 1491 C CA . GLU A 1 194 ? -0.952 -3.567 -13.065 1.00 95.19 194 GLU A CA 1
ATOM 1492 C C . GLU A 1 194 ? 0.163 -3.609 -14.111 1.00 95.19 194 GLU A C 1
ATOM 1494 O O . GLU A 1 194 ? -0.102 -3.891 -15.285 1.00 95.19 194 GLU A O 1
ATOM 1499 N N . VAL A 1 195 ? 1.422 -3.445 -13.688 1.00 97.81 195 VAL A N 1
ATOM 1500 C CA . VAL A 1 195 ? 2.579 -3.528 -14.589 1.00 97.81 195 VAL A CA 1
ATOM 1501 C C . VAL A 1 195 ? 2.740 -4.933 -15.166 1.00 97.81 195 VAL A C 1
ATOM 1503 O O . VAL A 1 195 ? 2.901 -5.076 -16.378 1.00 97.81 195 VAL A O 1
ATOM 1506 N N . GLN A 1 196 ? 2.633 -5.986 -14.349 1.00 97.88 196 GLN A N 1
ATOM 1507 C CA . GLN A 1 196 ? 2.745 -7.366 -14.832 1.00 97.88 196 GLN A CA 1
ATOM 1508 C C . GLN A 1 196 ? 1.628 -7.731 -15.816 1.00 97.88 196 GLN A C 1
ATOM 1510 O O . GLN A 1 196 ? 1.905 -8.327 -16.858 1.00 97.88 196 GLN A O 1
ATOM 1515 N N . ARG A 1 197 ? 0.378 -7.343 -15.529 1.00 97.00 197 ARG A N 1
ATOM 1516 C CA . ARG A 1 197 ? -0.770 -7.556 -16.424 1.00 97.00 197 ARG A CA 1
ATOM 1517 C C . ARG A 1 197 ? -0.593 -6.811 -17.744 1.00 97.00 197 ARG A C 1
ATOM 1519 O O . ARG A 1 197 ? -0.800 -7.397 -18.805 1.00 97.00 197 ARG A O 1
ATOM 1526 N N . THR A 1 198 ? -0.196 -5.541 -17.675 1.00 96.88 198 THR A N 1
ATOM 1527 C CA . THR A 1 198 ? 0.037 -4.710 -18.860 1.00 96.88 198 THR A CA 1
ATOM 1528 C C . THR A 1 198 ? 1.176 -5.269 -19.704 1.00 96.88 198 THR A C 1
ATOM 1530 O O . THR A 1 198 ? 1.033 -5.417 -20.911 1.00 96.88 198 THR A O 1
ATOM 1533 N N . TRP A 1 199 ? 2.297 -5.650 -19.089 1.00 97.31 199 TRP A N 1
ATOM 1534 C CA . TRP A 1 199 ? 3.417 -6.242 -19.817 1.00 97.31 199 TRP A CA 1
ATOM 1535 C C . TRP A 1 199 ? 3.040 -7.580 -20.458 1.00 97.31 199 TRP A C 1
ATOM 1537 O O . TRP A 1 199 ? 3.376 -7.824 -21.616 1.00 97.31 199 TRP A O 1
ATOM 1547 N N . ALA A 1 200 ? 2.299 -8.434 -19.745 1.00 96.69 200 ALA A N 1
ATOM 1548 C CA . ALA A 1 200 ? 1.865 -9.733 -20.251 1.00 96.69 200 ALA A CA 1
ATOM 1549 C C . ALA A 1 200 ? 1.022 -9.623 -21.532 1.00 96.69 200 ALA A C 1
ATOM 1551 O O . ALA A 1 200 ? 1.203 -10.442 -22.434 1.00 96.69 200 ALA A O 1
ATOM 1552 N N . SER A 1 201 ? 0.158 -8.607 -21.653 1.00 95.19 201 SER A N 1
ATOM 1553 C CA . SER A 1 201 ? -0.700 -8.425 -22.835 1.00 95.19 201 SER A CA 1
ATOM 1554 C C . SER A 1 201 ? 0.067 -8.036 -24.104 1.00 95.19 201 SER A C 1
ATOM 1556 O O . SER A 1 201 ? -0.418 -8.279 -25.205 1.00 95.19 201 SER A O 1
ATOM 1558 N N . MET A 1 202 ? 1.274 -7.480 -23.966 1.00 93.75 202 MET A N 1
ATOM 1559 C CA . MET A 1 202 ? 2.128 -7.054 -25.084 1.00 93.75 202 MET A CA 1
ATOM 1560 C C . MET A 1 202 ? 3.447 -7.831 -25.187 1.00 93.75 202 MET A C 1
ATOM 1562 O O . MET A 1 202 ? 4.294 -7.531 -26.030 1.00 93.75 202 MET A O 1
ATOM 1566 N N . ARG A 1 203 ? 3.629 -8.859 -24.349 1.00 93.44 203 ARG A N 1
ATOM 1567 C CA . ARG A 1 203 ? 4.869 -9.640 -24.235 1.00 93.44 203 ARG A CA 1
ATOM 1568 C C . ARG A 1 203 ? 5.256 -10.367 -25.525 1.00 93.44 203 ARG A C 1
ATOM 1570 O O . ARG A 1 203 ? 6.449 -10.617 -25.737 1.00 93.44 203 ARG A O 1
ATOM 1577 N N . SER A 1 204 ? 4.287 -10.716 -26.376 1.00 95.31 204 SER A N 1
ATOM 1578 C CA . SER A 1 204 ? 4.542 -11.305 -27.702 1.00 95.31 204 SER A CA 1
ATOM 1579 C C . SER A 1 204 ? 5.330 -10.358 -28.608 1.00 95.31 204 SER A C 1
ATOM 1581 O O . SER A 1 204 ? 6.191 -10.808 -29.358 1.00 95.31 204 SER A O 1
ATOM 1583 N N . ASP A 1 205 ? 5.112 -9.051 -28.455 1.00 95.00 205 ASP A N 1
ATOM 1584 C CA . ASP A 1 205 ? 5.664 -8.002 -29.314 1.00 95.00 205 ASP A CA 1
ATOM 1585 C C . ASP A 1 205 ? 6.874 -7.305 -28.674 1.00 95.00 205 ASP A C 1
ATOM 1587 O O . ASP A 1 205 ? 7.351 -6.286 -29.175 1.00 95.00 205 ASP A O 1
ATOM 1591 N N . ARG A 1 206 ? 7.393 -7.834 -27.556 1.00 96.31 206 ARG A N 1
ATOM 1592 C CA . ARG A 1 206 ? 8.438 -7.179 -26.749 1.00 96.31 206 ARG A CA 1
ATOM 1593 C C . ARG A 1 206 ? 9.689 -6.796 -27.541 1.00 96.31 206 ARG A C 1
ATOM 1595 O O . ARG A 1 206 ? 10.268 -5.747 -27.284 1.00 96.31 206 ARG A O 1
ATOM 1602 N N . ASN A 1 207 ? 10.091 -7.609 -28.521 1.00 97.94 207 ASN A N 1
ATOM 1603 C CA . ASN A 1 207 ? 11.246 -7.298 -29.365 1.00 97.94 207 ASN A CA 1
ATOM 1604 C C . ASN A 1 207 ? 10.946 -6.109 -30.283 1.00 97.94 207 ASN A C 1
ATOM 1606 O O . ASN A 1 207 ? 11.780 -5.222 -30.415 1.00 97.94 207 ASN A O 1
ATOM 1610 N N . SER A 1 208 ? 9.749 -6.051 -30.869 1.00 97.00 208 SER A N 1
ATOM 1611 C CA . SER A 1 208 ? 9.318 -4.926 -31.705 1.00 97.00 208 SER A CA 1
ATOM 1612 C C . SER A 1 208 ? 9.214 -3.634 -30.892 1.00 97.00 208 SER A C 1
ATOM 1614 O O . SER A 1 208 ? 9.667 -2.592 -31.354 1.00 97.00 208 SER A O 1
ATOM 1616 N N . ILE A 1 209 ? 8.694 -3.710 -29.661 1.00 96.94 209 ILE A N 1
ATOM 1617 C CA . ILE A 1 209 ? 8.632 -2.583 -28.714 1.00 96.94 209 ILE A CA 1
ATOM 1618 C C . ILE A 1 209 ? 10.040 -2.058 -28.415 1.00 96.94 209 ILE A C 1
ATOM 1620 O O . ILE A 1 209 ? 10.323 -0.882 -28.621 1.00 96.94 209 ILE A O 1
ATOM 1624 N N . VAL A 1 210 ? 10.949 -2.936 -27.984 1.00 98.12 210 VAL A N 1
ATOM 1625 C CA . VAL A 1 210 ? 12.326 -2.548 -27.647 1.00 98.12 210 VAL A CA 1
ATOM 1626 C C . VAL A 1 210 ? 13.084 -2.046 -28.878 1.00 98.12 210 VAL A C 1
ATOM 1628 O O . VAL A 1 210 ? 13.823 -1.070 -28.778 1.00 98.12 210 VAL A O 1
ATOM 1631 N N . SER A 1 211 ? 12.880 -2.657 -30.047 1.00 98.25 211 SER A N 1
ATOM 1632 C CA . SER A 1 211 ? 13.449 -2.180 -31.310 1.00 98.25 211 SER A CA 1
ATOM 1633 C C . SER A 1 211 ? 12.981 -0.761 -31.629 1.00 98.25 211 SER A C 1
ATOM 1635 O O . SER A 1 211 ? 13.812 0.073 -31.968 1.00 98.25 211 SER A O 1
ATOM 1637 N N . ALA A 1 212 ? 11.681 -0.472 -31.514 1.00 97.31 212 ALA A N 1
ATOM 1638 C CA . ALA A 1 212 ? 11.138 0.862 -31.767 1.00 97.31 212 ALA A CA 1
ATOM 1639 C C . ALA 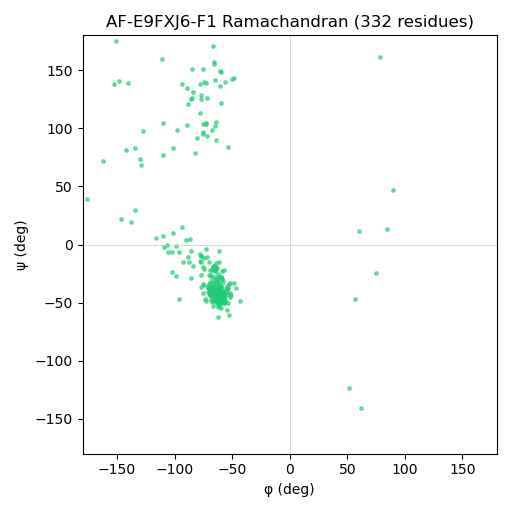A 1 212 ? 11.725 1.906 -30.804 1.00 97.31 212 ALA A C 1
ATOM 1641 O O . ALA A 1 212 ? 12.161 2.962 -31.254 1.00 97.31 212 ALA A O 1
ATOM 1642 N N . ILE A 1 213 ? 11.834 1.568 -29.512 1.00 98.06 213 ILE A N 1
ATOM 1643 C CA . ILE A 1 213 ? 12.479 2.423 -28.504 1.00 98.06 213 ILE A CA 1
ATOM 1644 C C . ILE A 1 213 ? 13.936 2.711 -28.883 1.00 98.06 213 ILE A C 1
ATOM 1646 O O . ILE A 1 213 ? 14.357 3.859 -28.837 1.00 98.06 213 ILE A O 1
ATOM 1650 N N . PHE A 1 214 ? 14.713 1.704 -29.298 1.00 97.62 214 PHE A N 1
ATOM 1651 C CA . PHE A 1 214 ? 16.101 1.917 -29.724 1.00 97.62 214 PHE A CA 1
ATOM 1652 C C . PHE A 1 214 ? 16.219 2.808 -30.963 1.00 97.62 214 PHE A C 1
ATOM 1654 O O . PHE A 1 214 ? 17.093 3.672 -31.005 1.00 97.62 214 PHE A O 1
ATOM 1661 N N . ILE A 1 215 ? 15.362 2.599 -31.967 1.00 97.62 215 ILE A N 1
ATOM 1662 C CA . ILE A 1 215 ? 15.352 3.426 -33.178 1.00 97.62 215 ILE A CA 1
ATOM 1663 C C . ILE A 1 215 ? 15.061 4.883 -32.821 1.00 97.62 215 ILE A C 1
ATOM 1665 O O . ILE A 1 215 ? 15.768 5.770 -33.299 1.00 97.62 215 ILE A O 1
ATOM 1669 N N . GLU A 1 216 ? 14.070 5.130 -31.965 1.00 97.56 216 GLU A N 1
ATOM 1670 C CA . GLU A 1 216 ? 13.715 6.492 -31.572 1.00 97.56 216 GLU A CA 1
ATOM 1671 C C . GLU A 1 216 ? 14.781 7.127 -30.675 1.00 97.56 216 GLU A C 1
ATOM 1673 O O . GLU A 1 216 ? 15.211 8.247 -30.936 1.00 97.56 216 GLU A O 1
ATOM 1678 N N . LEU A 1 217 ? 15.339 6.372 -29.726 1.00 96.00 217 LEU A N 1
ATOM 1679 C CA . LEU A 1 217 ? 16.453 6.821 -28.890 1.00 96.00 217 LEU A CA 1
ATOM 1680 C C . LEU A 1 217 ? 17.664 7.255 -29.728 1.00 96.00 217 LEU A C 1
ATOM 1682 O O . LEU A 1 217 ? 18.309 8.255 -29.421 1.00 96.00 217 LEU A O 1
ATOM 1686 N N . PHE A 1 218 ? 18.006 6.512 -30.784 1.00 95.88 218 PHE A N 1
ATOM 1687 C CA . PHE A 1 218 ? 19.119 6.873 -31.666 1.00 95.88 218 PHE A CA 1
ATOM 1688 C C . PHE A 1 218 ? 18.774 8.007 -32.633 1.00 95.88 218 PHE A C 1
ATOM 1690 O O . PHE A 1 218 ? 19.675 8.734 -33.050 1.00 95.88 218 PHE A O 1
ATOM 1697 N N . ARG A 1 219 ? 17.495 8.188 -32.976 1.00 96.31 219 ARG A N 1
ATOM 1698 C CA . ARG A 1 219 ? 17.021 9.345 -33.743 1.00 96.31 219 ARG A CA 1
ATOM 1699 C C . ARG A 1 219 ? 17.145 10.629 -32.923 1.00 96.31 219 ARG A C 1
ATOM 1701 O O . ARG A 1 219 ? 17.701 11.606 -33.418 1.00 96.31 219 ARG A O 1
ATOM 1708 N N . GLU A 1 220 ? 16.663 10.612 -31.682 1.00 95.00 220 GLU A N 1
ATOM 1709 C CA . GLU A 1 220 ? 16.708 11.751 -30.757 1.00 95.00 220 GLU A CA 1
ATOM 1710 C C . GLU A 1 220 ? 18.134 12.025 -30.259 1.00 95.00 220 GLU A C 1
ATOM 1712 O O . GLU A 1 220 ? 18.549 13.178 -30.129 1.00 95.00 220 GLU A O 1
ATOM 1717 N N . ASN A 1 221 ? 18.920 10.968 -30.030 1.00 90.31 221 ASN A N 1
ATOM 1718 C CA . ASN A 1 221 ? 20.295 11.054 -29.555 1.00 90.31 221 ASN A CA 1
ATOM 1719 C C . ASN A 1 221 ? 21.242 10.130 -30.351 1.00 90.31 221 ASN A C 1
ATOM 1721 O O . ASN A 1 221 ? 21.619 9.047 -29.885 1.00 90.31 221 ASN A O 1
ATOM 1725 N N . PRO A 1 222 ? 21.734 10.577 -31.523 1.00 90.56 222 PRO A N 1
ATOM 1726 C CA . PRO A 1 222 ? 22.621 9.776 -32.374 1.00 90.56 222 PRO A CA 1
ATOM 1727 C C . PRO A 1 222 ? 23.931 9.340 -31.706 1.00 90.56 222 PRO A C 1
ATOM 1729 O O . PRO A 1 222 ? 24.548 8.349 -32.107 1.00 90.56 222 PRO A O 1
ATOM 1732 N N . ARG A 1 223 ? 24.384 10.053 -30.663 1.00 87.38 223 ARG A N 1
ATOM 1733 C CA . ARG A 1 223 ? 25.583 9.663 -29.904 1.00 87.38 223 ARG A CA 1
ATOM 1734 C C . ARG A 1 223 ? 25.359 8.367 -29.124 1.00 87.38 223 ARG A C 1
ATOM 1736 O O . ARG A 1 223 ? 26.311 7.608 -28.964 1.00 87.38 223 ARG A O 1
ATOM 1743 N N . SER A 1 224 ? 24.126 8.067 -28.714 1.00 88.38 224 SER A N 1
ATOM 1744 C CA . SER A 1 224 ? 23.790 6.843 -27.978 1.00 88.38 224 SER A CA 1
ATOM 1745 C C . SER A 1 224 ? 24.061 5.568 -28.780 1.00 88.38 224 SER A C 1
ATOM 1747 O O . SER A 1 224 ? 24.466 4.556 -28.208 1.00 88.38 224 SER A O 1
ATOM 1749 N N . GLN A 1 225 ? 23.940 5.610 -30.110 1.00 92.44 225 GLN A N 1
ATOM 1750 C CA . GLN A 1 225 ? 24.265 4.463 -30.963 1.00 92.44 225 GLN A CA 1
ATOM 1751 C C . GLN A 1 225 ? 25.760 4.101 -30.906 1.00 92.44 225 GLN A C 1
ATOM 1753 O O . GLN A 1 225 ? 26.130 2.936 -31.055 1.00 92.44 225 GLN A O 1
ATOM 1758 N N . LYS A 1 226 ? 26.642 5.075 -30.632 1.00 89.75 226 LYS A N 1
ATOM 1759 C CA . LYS A 1 226 ? 28.099 4.862 -30.591 1.00 89.75 226 LYS A CA 1
ATOM 1760 C C . LYS A 1 226 ? 28.554 3.948 -29.454 1.00 89.75 226 LYS A C 1
ATOM 1762 O O . LYS A 1 226 ? 29.633 3.373 -29.556 1.00 89.75 226 LYS A O 1
ATOM 1767 N N . TYR A 1 227 ? 27.732 3.748 -28.424 1.00 86.50 227 TYR A N 1
ATOM 1768 C CA . TYR A 1 227 ? 28.023 2.796 -27.349 1.00 86.50 227 TYR A CA 1
ATOM 1769 C C . TYR A 1 227 ? 27.890 1.327 -27.783 1.00 86.50 227 TYR A C 1
ATOM 1771 O O . TYR A 1 227 ? 28.329 0.429 -27.065 1.00 86.50 227 TYR A O 1
ATOM 1779 N N . PHE A 1 228 ? 27.329 1.064 -28.965 1.00 91.38 228 PHE A N 1
ATOM 1780 C CA . PHE A 1 228 ? 27.106 -0.278 -29.489 1.00 91.38 228 PHE A CA 1
ATOM 1781 C C . PHE A 1 228 ? 28.031 -0.569 -30.674 1.00 91.38 228 PHE A C 1
ATOM 1783 O O . PHE A 1 228 ? 27.613 -0.551 -31.829 1.00 91.38 228 PHE A O 1
ATOM 1790 N N . ALA A 1 229 ? 29.307 -0.856 -30.390 1.00 92.44 229 ALA A N 1
ATOM 1791 C CA . ALA A 1 229 ? 30.385 -0.959 -31.385 1.00 92.44 229 ALA A CA 1
ATOM 1792 C C . ALA A 1 229 ? 30.043 -1.792 -32.638 1.00 92.44 229 ALA A C 1
ATOM 1794 O O . ALA A 1 229 ? 30.412 -1.412 -33.746 1.00 92.44 229 ALA A O 1
ATOM 1795 N N . LYS A 1 230 ? 29.294 -2.890 -32.476 1.00 96.50 230 LYS A N 1
ATOM 1796 C CA . LYS A 1 230 ? 28.912 -3.803 -33.564 1.00 96.50 230 LYS A CA 1
ATOM 1797 C C . LYS A 1 230 ? 27.990 -3.188 -34.624 1.00 96.50 230 LYS A C 1
ATOM 1799 O O . LYS A 1 230 ? 27.947 -3.676 -35.745 1.00 96.50 230 LYS A O 1
ATOM 1804 N N . PHE A 1 231 ? 27.262 -2.128 -34.279 1.00 96.44 231 PHE A N 1
ATOM 1805 C CA . PHE A 1 231 ? 26.357 -1.423 -35.190 1.00 96.44 231 PHE A CA 1
ATOM 1806 C C . PHE A 1 231 ? 26.452 0.107 -35.055 1.00 96.44 231 PHE A C 1
ATOM 1808 O O . PHE A 1 231 ? 25.566 0.835 -35.495 1.00 96.44 231 PHE A O 1
ATOM 1815 N N . ALA A 1 232 ? 27.549 0.620 -34.488 1.00 94.75 232 ALA A N 1
ATOM 1816 C CA . ALA A 1 232 ? 27.755 2.043 -34.199 1.00 94.75 232 ALA A CA 1
ATOM 1817 C C . ALA A 1 232 ? 27.836 2.944 -35.449 1.00 94.75 232 ALA A C 1
ATOM 1819 O O . ALA A 1 232 ? 27.693 4.167 -35.349 1.00 94.75 232 ALA A O 1
ATOM 1820 N N . SER A 1 233 ? 28.139 2.368 -36.614 1.00 94.75 233 SER A N 1
ATOM 1821 C CA . SER A 1 233 ? 28.278 3.067 -37.899 1.00 94.75 233 SER A CA 1
ATOM 1822 C C . SER A 1 233 ? 27.146 2.777 -38.885 1.00 94.75 233 SER A C 1
ATOM 1824 O O . SER A 1 233 ? 27.156 3.342 -39.976 1.00 94.75 233 SER A O 1
ATOM 1826 N N . LEU A 1 234 ? 26.190 1.913 -38.531 1.00 96.56 234 LEU A N 1
ATOM 1827 C CA . LEU A 1 234 ? 25.089 1.582 -39.428 1.00 96.56 234 LEU A CA 1
ATOM 1828 C C . LEU A 1 234 ? 24.080 2.738 -39.507 1.00 96.56 234 LEU A C 1
ATOM 1830 O O . LEU A 1 234 ? 23.767 3.330 -38.471 1.00 96.56 234 LEU A O 1
ATOM 1834 N N . PRO A 1 235 ? 23.535 3.037 -40.698 1.00 96.62 235 PRO A N 1
ATOM 1835 C CA . PRO A 1 235 ? 22.385 3.927 -40.828 1.00 96.62 235 PRO A CA 1
ATOM 1836 C C . PRO A 1 235 ? 21.169 3.388 -40.061 1.00 96.62 235 PRO A C 1
ATOM 1838 O O . PRO A 1 235 ? 20.989 2.168 -39.973 1.00 96.62 235 PRO A O 1
ATOM 1841 N N . LEU A 1 236 ? 20.320 4.279 -39.533 1.00 95.56 236 LEU A N 1
ATOM 1842 C CA . LEU A 1 236 ? 19.154 3.900 -38.720 1.00 95.56 236 LEU A CA 1
ATOM 1843 C C . LEU A 1 236 ? 18.211 2.953 -39.473 1.00 95.56 236 LEU A C 1
ATOM 1845 O O . LEU A 1 236 ? 17.743 1.965 -38.912 1.00 95.56 236 LEU A O 1
ATOM 1849 N N . GLU A 1 237 ? 17.992 3.210 -40.760 1.00 95.75 237 GLU A N 1
ATOM 1850 C CA . GLU A 1 237 ? 17.146 2.417 -41.651 1.00 95.75 237 GLU A CA 1
ATOM 1851 C C . GLU A 1 237 ? 17.658 0.987 -41.878 1.00 95.75 237 GLU A C 1
ATOM 1853 O O . GLU A 1 237 ? 16.891 0.110 -42.263 1.00 95.75 237 GLU A O 1
ATOM 1858 N N . SER A 1 238 ? 18.943 0.729 -41.614 1.00 97.00 238 SER A N 1
ATOM 1859 C CA . SER A 1 238 ? 19.553 -0.596 -41.765 1.00 97.00 238 SER A CA 1
ATOM 1860 C C . SER A 1 238 ? 19.534 -1.418 -40.472 1.00 97.00 238 SER A C 1
ATOM 1862 O O . SER A 1 238 ? 19.753 -2.631 -40.517 1.00 97.00 238 SER A O 1
ATOM 1864 N N . LEU A 1 239 ? 19.270 -0.798 -39.314 1.00 97.44 239 LEU A N 1
ATOM 1865 C CA . LEU A 1 239 ? 19.413 -1.445 -38.004 1.00 97.44 239 LEU A CA 1
ATOM 1866 C C . LEU A 1 239 ? 18.470 -2.634 -37.813 1.00 97.44 239 LEU A C 1
ATOM 1868 O O . LEU A 1 239 ? 18.906 -3.686 -37.357 1.00 97.44 239 LEU A O 1
ATOM 1872 N N . THR A 1 240 ? 17.205 -2.515 -38.213 1.00 96.88 240 THR A N 1
ATOM 1873 C CA . THR A 1 240 ? 16.197 -3.577 -38.019 1.00 96.88 240 THR A CA 1
ATOM 1874 C C . THR A 1 240 ? 16.508 -4.854 -38.808 1.00 96.88 240 THR A C 1
ATOM 1876 O O . THR A 1 240 ? 16.078 -5.943 -38.427 1.00 96.88 240 THR A O 1
ATOM 1879 N N . SER A 1 241 ? 17.308 -4.747 -39.872 1.00 96.94 241 SER A N 1
ATOM 1880 C CA . SER A 1 241 ? 17.805 -5.887 -40.654 1.00 96.94 241 SER A CA 1
ATOM 1881 C C . SER A 1 241 ? 19.117 -6.482 -40.121 1.00 96.94 241 SER A C 1
ATOM 1883 O O . SER A 1 241 ? 19.531 -7.558 -40.552 1.00 96.94 241 SER A O 1
ATOM 1885 N N . ASN A 1 242 ? 19.784 -5.814 -39.174 1.00 98.12 242 ASN A N 1
ATOM 1886 C CA . ASN A 1 242 ? 21.088 -6.223 -38.667 1.00 98.12 242 ASN A CA 1
ATOM 1887 C C . ASN A 1 242 ? 20.974 -7.280 -37.551 1.00 98.12 242 ASN A C 1
ATOM 1889 O O . ASN A 1 242 ? 20.239 -7.123 -36.575 1.00 98.12 242 ASN A O 1
ATOM 1893 N N . THR A 1 243 ? 21.754 -8.358 -37.666 1.00 98.25 243 THR A N 1
ATOM 1894 C CA . THR A 1 243 ? 21.740 -9.473 -36.707 1.00 98.25 243 THR A CA 1
ATOM 1895 C C . THR A 1 243 ? 22.192 -9.064 -35.304 1.00 98.25 243 THR A C 1
ATOM 1897 O O . THR A 1 243 ? 21.541 -9.442 -34.331 1.00 98.25 243 THR A O 1
ATOM 1900 N N . ASP A 1 244 ? 23.269 -8.287 -35.170 1.00 98.25 244 ASP A N 1
ATOM 1901 C CA . ASP A 1 244 ? 23.796 -7.879 -33.861 1.00 98.25 244 ASP A CA 1
ATOM 1902 C C . ASP A 1 244 ? 22.863 -6.893 -33.139 1.00 98.25 244 ASP A C 1
ATOM 1904 O O . ASP A 1 244 ? 22.691 -6.983 -31.921 1.00 98.25 244 ASP A O 1
ATOM 1908 N N . PHE A 1 245 ? 22.210 -5.994 -33.879 1.00 98.44 245 PHE A N 1
ATOM 1909 C CA . PHE A 1 245 ? 21.160 -5.124 -33.347 1.00 98.44 245 PHE A CA 1
ATOM 1910 C C . PHE A 1 245 ? 19.985 -5.947 -32.805 1.00 98.44 245 PHE A C 1
ATOM 1912 O O . PHE A 1 245 ? 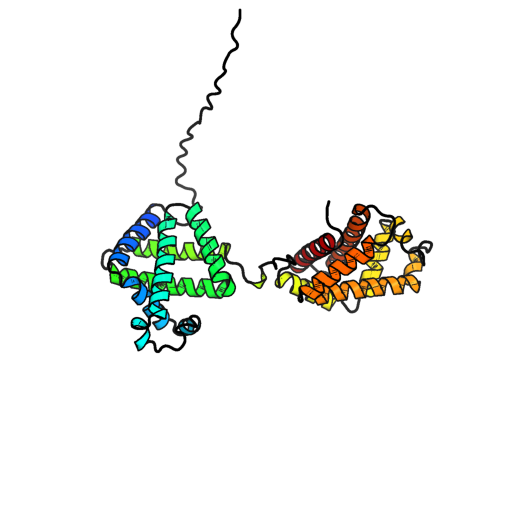19.590 -5.778 -31.652 1.00 98.44 245 PHE A O 1
ATOM 1919 N N . ASN A 1 246 ? 19.481 -6.904 -33.588 1.00 98.50 246 ASN A N 1
ATOM 1920 C CA . ASN A 1 246 ? 18.369 -7.761 -33.172 1.00 98.50 246 ASN A CA 1
ATOM 1921 C C . ASN A 1 246 ? 18.718 -8.641 -31.956 1.00 98.50 246 ASN A C 1
ATOM 1923 O O . ASN A 1 246 ? 17.871 -8.863 -31.087 1.00 98.50 246 ASN A O 1
ATOM 1927 N N . GLN A 1 247 ? 19.972 -9.089 -31.833 1.00 98.50 247 GLN A N 1
ATOM 1928 C CA . GLN A 1 247 ? 20.456 -9.758 -30.620 1.00 98.50 247 GLN A CA 1
ATOM 1929 C C . GLN A 1 247 ? 20.433 -8.821 -29.404 1.00 98.50 247 GLN A C 1
ATOM 1931 O O . GLN A 1 247 ? 19.968 -9.219 -28.335 1.00 98.50 247 GLN A O 1
ATOM 1936 N N . GLN A 1 248 ? 20.885 -7.572 -29.554 1.00 97.50 248 GLN A N 1
ATOM 1937 C CA . GLN A 1 248 ? 20.856 -6.586 -28.471 1.00 97.50 248 GLN A CA 1
ATOM 1938 C C . GLN A 1 248 ? 19.421 -6.243 -28.040 1.00 97.50 248 GLN A C 1
ATOM 1940 O O . GLN A 1 248 ? 19.143 -6.176 -26.840 1.00 97.50 248 GLN A O 1
ATOM 1945 N N . VAL A 1 249 ? 18.502 -6.088 -28.997 1.00 98.50 249 VAL A N 1
ATOM 1946 C CA . VAL A 1 249 ? 17.065 -5.907 -28.742 1.00 98.50 249 VAL A CA 1
ATOM 1947 C C . VAL A 1 249 ? 16.515 -7.069 -27.914 1.00 98.50 249 VAL A C 1
ATOM 1949 O O . VAL A 1 249 ? 15.891 -6.841 -26.878 1.00 98.50 249 VAL A O 1
ATOM 1952 N N . ALA A 1 250 ? 16.796 -8.312 -28.314 1.00 98.50 250 ALA A N 1
ATOM 1953 C CA . ALA A 1 250 ? 16.333 -9.494 -27.591 1.00 98.50 250 ALA A CA 1
ATOM 1954 C C . ALA A 1 250 ? 16.897 -9.566 -26.160 1.00 98.50 250 ALA A C 1
ATOM 1956 O O . ALA A 1 250 ? 16.174 -9.921 -25.229 1.00 98.50 250 ALA A O 1
ATOM 1957 N N . LEU A 1 251 ? 18.166 -9.193 -25.955 1.00 97.69 251 LEU A N 1
ATOM 1958 C CA . LEU A 1 251 ? 18.778 -9.148 -24.622 1.00 97.69 251 LEU A CA 1
ATOM 1959 C C . LEU A 1 251 ? 18.077 -8.145 -23.698 1.00 97.69 251 LEU A C 1
ATOM 1961 O O . LEU A 1 251 ? 17.788 -8.475 -22.546 1.00 97.69 251 LEU A O 1
ATOM 1965 N N . VAL A 1 252 ? 17.778 -6.942 -24.194 1.00 97.00 252 VAL A N 1
ATOM 1966 C CA . VAL A 1 252 ? 17.075 -5.911 -23.414 1.00 97.00 252 VAL A CA 1
ATOM 1967 C C . VAL A 1 252 ? 15.629 -6.324 -23.148 1.00 97.00 252 VAL A C 1
ATOM 1969 O O . VAL A 1 252 ? 15.177 -6.232 -22.008 1.00 97.00 252 VAL A O 1
ATOM 1972 N N . ALA A 1 253 ? 14.930 -6.868 -24.147 1.00 98.12 253 ALA A N 1
ATOM 1973 C CA . ALA A 1 253 ? 13.568 -7.367 -23.980 1.00 98.12 253 ALA A CA 1
ATOM 1974 C C . ALA A 1 253 ? 13.487 -8.490 -22.933 1.00 98.12 253 ALA A C 1
ATOM 1976 O O . ALA A 1 253 ? 12.615 -8.463 -22.068 1.00 98.12 253 ALA A O 1
ATOM 1977 N N . ASN A 1 254 ? 14.426 -9.441 -22.951 1.00 97.94 254 ASN A N 1
ATOM 1978 C CA . ASN A 1 254 ? 14.498 -10.511 -21.952 1.00 97.94 254 ASN A CA 1
ATOM 1979 C C . ASN A 1 254 ? 14.848 -9.978 -20.553 1.00 97.94 254 ASN A C 1
ATOM 1981 O O . ASN A 1 254 ? 14.355 -10.499 -19.551 1.00 97.94 254 ASN A O 1
ATOM 1985 N N . ARG A 1 255 ? 15.680 -8.933 -20.455 1.00 96.75 255 ARG A N 1
ATOM 1986 C CA . ARG A 1 255 ? 16.000 -8.302 -19.169 1.00 96.75 255 ARG A CA 1
ATOM 1987 C C . ARG A 1 255 ? 14.797 -7.569 -18.575 1.00 96.75 255 ARG A C 1
ATOM 1989 O O . ARG A 1 255 ? 14.546 -7.735 -17.383 1.00 96.75 255 ARG A O 1
ATOM 1996 N N . LEU A 1 256 ? 14.060 -6.812 -19.389 1.00 96.88 256 LEU A N 1
ATOM 1997 C CA . LEU A 1 256 ? 12.823 -6.139 -18.980 1.00 96.88 256 LEU A CA 1
ATOM 1998 C C . LEU A 1 256 ? 11.780 -7.162 -18.509 1.00 96.88 256 LEU A C 1
ATOM 2000 O O . LEU A 1 256 ? 11.170 -7.018 -17.455 1.00 96.88 256 LEU A O 1
ATOM 2004 N N . ASP A 1 257 ? 11.660 -8.260 -19.244 1.00 97.12 257 ASP A N 1
ATOM 2005 C CA . ASP A 1 257 ? 10.775 -9.360 -18.894 1.00 97.12 257 ASP A CA 1
ATOM 2006 C C . ASP A 1 257 ? 11.142 -10.033 -17.560 1.00 97.12 257 ASP A C 1
ATOM 2008 O O . ASP A 1 257 ? 10.273 -10.312 -16.731 1.00 97.12 257 ASP A O 1
ATOM 2012 N N . THR A 1 258 ? 12.440 -10.235 -17.325 1.00 97.81 258 THR A N 1
ATOM 2013 C CA . THR A 1 258 ? 12.966 -10.816 -16.082 1.00 97.81 258 THR A CA 1
ATOM 2014 C C . THR A 1 258 ? 12.665 -9.923 -14.879 1.00 97.81 258 THR A C 1
ATOM 2016 O O . THR A 1 258 ? 12.161 -10.411 -13.870 1.00 97.81 258 THR A O 1
ATOM 2019 N N . ILE A 1 259 ? 12.952 -8.618 -14.971 1.00 97.56 259 ILE A N 1
ATOM 2020 C CA . ILE A 1 259 ? 12.766 -7.704 -13.836 1.00 97.56 259 ILE A CA 1
ATOM 2021 C C . ILE A 1 259 ? 11.280 -7.497 -13.510 1.00 97.56 259 ILE A C 1
ATOM 2023 O O . ILE A 1 259 ? 10.928 -7.505 -12.335 1.00 97.56 259 ILE A O 1
ATOM 2027 N N . ILE A 1 260 ? 10.404 -7.416 -14.522 1.00 98.06 260 ILE A N 1
ATOM 2028 C CA . ILE A 1 260 ? 8.947 -7.305 -14.327 1.00 98.06 260 ILE A CA 1
ATOM 2029 C C . ILE A 1 260 ? 8.378 -8.583 -13.699 1.00 98.06 260 ILE A C 1
ATOM 2031 O O . ILE A 1 260 ? 7.599 -8.524 -12.745 1.00 98.06 260 ILE A O 1
ATOM 2035 N N . SER A 1 261 ? 8.792 -9.756 -14.185 1.00 96.94 261 SER A N 1
ATOM 2036 C CA . SER A 1 261 ? 8.330 -11.039 -13.634 1.00 96.94 261 SER A CA 1
ATOM 2037 C C . SER A 1 261 ? 8.759 -11.216 -12.171 1.00 96.94 261 SER A C 1
ATOM 2039 O O . SER A 1 261 ? 8.011 -11.771 -11.371 1.00 96.94 261 SER A O 1
ATOM 2041 N N . ALA A 1 262 ? 9.930 -10.690 -11.801 1.00 97.50 262 ALA A N 1
ATOM 2042 C CA . ALA A 1 262 ? 10.470 -10.762 -10.447 1.00 97.50 262 ALA A CA 1
ATOM 2043 C C . ALA A 1 262 ? 9.836 -9.772 -9.452 1.00 97.50 262 ALA A C 1
ATOM 2045 O O . ALA A 1 262 ? 10.121 -9.873 -8.266 1.00 97.50 262 ALA A O 1
ATOM 2046 N N . MET A 1 263 ? 8.986 -8.827 -9.878 1.00 96.81 263 MET A N 1
ATOM 2047 C CA . MET A 1 263 ? 8.484 -7.754 -9.001 1.00 96.81 263 MET A CA 1
ATOM 2048 C C . MET A 1 263 ? 7.734 -8.243 -7.750 1.00 96.81 263 MET A C 1
ATOM 2050 O O . MET A 1 263 ? 7.766 -7.567 -6.725 1.00 96.81 263 MET A O 1
ATOM 2054 N N . GLY A 1 264 ? 7.086 -9.411 -7.822 1.00 93.06 264 GLY A N 1
ATOM 2055 C CA . GLY A 1 264 ? 6.407 -10.035 -6.679 1.00 93.06 264 GLY A CA 1
ATOM 2056 C C . GLY A 1 264 ? 7.343 -10.746 -5.692 1.00 93.06 264 GLY A C 1
ATOM 2057 O O . GLY A 1 264 ? 6.932 -11.046 -4.574 1.00 93.06 264 GLY A O 1
ATOM 2058 N N . ASP A 1 265 ? 8.596 -11.001 -6.075 1.00 95.62 265 ASP A N 1
ATOM 2059 C CA . ASP A 1 265 ? 9.628 -11.581 -5.217 1.00 95.62 265 ASP A CA 1
ATOM 2060 C C . ASP A 1 265 ? 10.687 -10.518 -4.913 1.00 95.62 265 ASP A C 1
ATOM 2062 O O . ASP A 1 265 ? 11.553 -10.189 -5.727 1.00 95.62 265 ASP A O 1
ATOM 2066 N N . LYS A 1 266 ? 10.633 -9.996 -3.689 1.00 93.31 266 LYS A N 1
ATOM 2067 C CA . LYS A 1 266 ? 11.526 -8.941 -3.210 1.00 93.31 266 LYS A CA 1
ATOM 2068 C C . LYS A 1 266 ? 13.008 -9.255 -3.424 1.00 93.31 266 LYS A C 1
ATOM 2070 O O . LYS A 1 266 ? 13.759 -8.377 -3.848 1.00 93.31 266 LYS A O 1
ATOM 2075 N N . LEU A 1 267 ? 13.438 -10.478 -3.116 1.00 94.81 267 LEU A N 1
ATOM 2076 C CA . LEU A 1 267 ? 14.849 -10.853 -3.208 1.00 94.81 267 LEU A CA 1
ATOM 2077 C C . LEU A 1 267 ? 15.288 -10.908 -4.670 1.00 94.81 267 LEU A C 1
ATOM 2079 O O . LEU A 1 267 ? 16.346 -10.378 -5.016 1.00 94.81 267 LEU A O 1
ATOM 2083 N N . GLN A 1 268 ? 14.457 -11.485 -5.539 1.00 97.38 268 GLN A N 1
ATOM 2084 C CA . GLN A 1 268 ? 14.748 -11.535 -6.969 1.00 97.38 268 GLN A CA 1
ATOM 2085 C C . GLN A 1 268 ? 14.730 -10.147 -7.610 1.00 97.38 268 GLN A C 1
ATOM 2087 O O . GLN A 1 268 ? 15.610 -9.842 -8.419 1.00 97.38 268 GLN A O 1
ATOM 2092 N N . LEU A 1 269 ? 13.775 -9.284 -7.253 1.00 97.50 269 LEU A N 1
ATOM 2093 C CA . LEU A 1 269 ? 13.702 -7.925 -7.784 1.00 97.50 269 LEU A CA 1
ATOM 2094 C C . LEU A 1 269 ? 14.958 -7.124 -7.423 1.00 97.50 269 LEU A C 1
ATOM 2096 O O . LEU A 1 269 ? 15.630 -6.592 -8.309 1.00 97.50 269 LEU A O 1
ATOM 2100 N N . LEU A 1 270 ? 15.309 -7.076 -6.135 1.00 95.88 270 LEU A N 1
ATOM 2101 C CA . LEU A 1 270 ? 16.487 -6.342 -5.667 1.00 95.88 270 LEU A CA 1
ATOM 2102 C C . LEU A 1 270 ? 17.782 -6.921 -6.255 1.00 95.88 270 LEU A C 1
ATOM 2104 O O . LEU A 1 270 ? 18.677 -6.166 -6.638 1.00 95.88 270 LEU A O 1
ATOM 2108 N N . GLY A 1 271 ? 17.867 -8.247 -6.400 1.00 96.94 271 GLY A N 1
ATOM 2109 C CA . GLY A 1 271 ? 18.973 -8.911 -7.090 1.00 96.94 271 GLY A CA 1
ATOM 2110 C C . GLY A 1 271 ? 19.110 -8.476 -8.554 1.00 96.94 271 GLY A C 1
ATOM 2111 O O . GLY A 1 271 ? 20.212 -8.150 -8.999 1.00 96.94 271 GLY A O 1
ATOM 2112 N N . ASN A 1 272 ? 17.999 -8.396 -9.292 1.00 97.44 272 ASN A N 1
ATOM 2113 C CA . ASN A 1 272 ? 17.987 -7.938 -10.684 1.00 97.44 272 ASN A CA 1
ATOM 2114 C C . ASN A 1 272 ? 18.370 -6.457 -10.824 1.00 97.44 272 ASN A C 1
ATOM 2116 O O . ASN A 1 272 ? 19.158 -6.120 -11.710 1.00 97.44 272 ASN A O 1
ATOM 2120 N N . ILE A 1 273 ? 17.867 -5.587 -9.942 1.00 95.38 273 ILE A N 1
ATOM 2121 C CA . ILE A 1 273 ? 18.238 -4.163 -9.908 1.00 95.38 273 ILE A CA 1
ATOM 2122 C C . ILE A 1 273 ? 19.740 -4.010 -9.650 1.00 95.38 273 ILE A C 1
ATOM 2124 O O . ILE A 1 273 ? 20.423 -3.298 -10.385 1.00 95.38 273 ILE A O 1
ATOM 2128 N N . ASN A 1 274 ? 20.282 -4.723 -8.658 1.00 94.12 274 ASN A N 1
ATOM 2129 C CA . ASN A 1 274 ? 21.711 -4.684 -8.349 1.00 94.12 274 ASN A CA 1
ATOM 2130 C C . ASN A 1 274 ? 22.561 -5.203 -9.515 1.00 94.12 274 ASN A C 1
ATOM 2132 O O . ASN A 1 274 ? 23.563 -4.584 -9.865 1.00 94.12 274 ASN A O 1
ATOM 2136 N N . TYR A 1 275 ? 22.152 -6.300 -10.159 1.00 93.62 275 TYR A N 1
ATOM 2137 C CA . TYR A 1 275 ? 22.827 -6.796 -11.358 1.00 93.62 275 TYR A CA 1
ATOM 2138 C C . TYR A 1 275 ? 22.865 -5.731 -12.464 1.00 93.62 275 TYR A C 1
ATOM 2140 O O . TYR A 1 275 ? 23.912 -5.507 -13.078 1.00 93.62 275 TYR A O 1
ATOM 2148 N N . MET A 1 276 ? 21.741 -5.053 -12.712 1.00 93.06 276 MET A N 1
ATOM 2149 C CA . MET A 1 276 ? 21.661 -3.983 -13.706 1.00 93.06 276 MET A CA 1
ATOM 2150 C C . MET A 1 276 ? 22.565 -2.806 -13.343 1.00 93.06 276 MET A C 1
ATOM 2152 O O . MET A 1 276 ? 23.335 -2.379 -14.201 1.00 93.06 276 MET A O 1
ATOM 2156 N N . ARG A 1 277 ? 22.558 -2.364 -12.079 1.00 90.81 277 ARG A N 1
ATOM 2157 C CA . ARG A 1 277 ? 23.476 -1.337 -11.566 1.00 90.81 277 ARG A CA 1
ATOM 2158 C C . ARG A 1 277 ? 24.928 -1.708 -11.862 1.00 90.81 277 ARG A C 1
ATOM 2160 O O . ARG A 1 277 ? 25.592 -1.009 -12.617 1.00 90.81 277 ARG A O 1
ATOM 2167 N N . TYR A 1 278 ? 25.411 -2.842 -11.357 1.00 88.12 278 TYR A N 1
ATOM 2168 C CA . TYR A 1 278 ? 26.826 -3.207 -11.489 1.00 88.12 278 TYR A CA 1
ATOM 2169 C C . TYR A 1 278 ? 27.255 -3.444 -12.939 1.00 88.12 278 TYR A C 1
ATOM 2171 O O . TYR A 1 278 ? 28.329 -3.004 -13.349 1.00 88.12 278 TYR A O 1
ATOM 2179 N N . SER A 1 279 ? 26.414 -4.100 -13.744 1.00 86.69 279 SER A N 1
ATOM 2180 C CA . SER A 1 279 ? 26.729 -4.365 -15.154 1.00 86.69 279 SER A CA 1
ATOM 2181 C C . SER A 1 279 ? 26.778 -3.101 -16.021 1.00 86.69 279 SER A C 1
ATOM 2183 O O . SER A 1 279 ? 27.426 -3.126 -17.069 1.00 86.69 279 SER A O 1
ATOM 2185 N N . HIS A 1 280 ? 26.131 -2.010 -15.597 1.00 85.06 280 HIS A N 1
ATOM 2186 C CA . HIS A 1 280 ? 26.125 -0.727 -16.305 1.00 85.06 280 HIS A CA 1
ATOM 2187 C C . HIS A 1 280 ? 27.065 0.311 -15.672 1.00 85.06 280 HIS A C 1
ATOM 2189 O O . HIS A 1 280 ? 27.557 1.174 -16.392 1.00 85.06 280 HIS A O 1
ATOM 2195 N N . GLU A 1 281 ? 27.403 0.187 -14.383 1.00 77.19 281 GLU A N 1
ATOM 2196 C CA . GLU A 1 281 ? 28.473 0.954 -13.724 1.00 77.19 281 GLU A CA 1
ATOM 2197 C C . GLU A 1 281 ? 29.868 0.542 -14.221 1.00 77.19 281 GLU A C 1
ATOM 2199 O O . GLU A 1 281 ? 30.731 1.396 -14.412 1.00 77.19 281 GLU A O 1
ATOM 2204 N N . GLN A 1 282 ? 30.105 -0.757 -14.454 1.00 66.38 282 GLN A N 1
ATOM 2205 C CA . GLN A 1 282 ? 31.415 -1.269 -14.888 1.00 66.38 282 GLN A CA 1
ATOM 2206 C C . GLN A 1 282 ? 31.719 -1.031 -16.377 1.00 66.38 282 GLN A C 1
ATOM 2208 O O . GLN A 1 282 ? 32.849 -1.240 -16.822 1.00 66.38 282 GLN A O 1
ATOM 2213 N N . ARG A 1 283 ? 30.737 -0.586 -17.171 1.00 65.62 283 ARG A N 1
ATOM 2214 C CA . ARG A 1 283 ? 30.943 -0.222 -18.580 1.00 65.62 283 ARG A CA 1
ATOM 2215 C C . ARG A 1 283 ? 31.538 1.189 -18.641 1.00 65.62 283 ARG A C 1
ATOM 2217 O O . ARG A 1 283 ? 30.836 2.192 -18.604 1.00 65.62 283 ARG A O 1
ATOM 2224 N N . ILE A 1 284 ? 32.867 1.208 -18.660 1.00 48.38 284 ILE A N 1
ATOM 2225 C CA . ILE A 1 284 ? 33.777 2.359 -18.586 1.00 48.38 284 ILE A CA 1
ATOM 2226 C C . ILE A 1 284 ? 33.378 3.494 -19.565 1.00 48.38 284 ILE A C 1
ATOM 2228 O O . ILE A 1 284 ? 32.991 3.229 -20.701 1.00 48.38 284 ILE A O 1
ATOM 2232 N N . TYR A 1 285 ? 33.557 4.751 -19.118 1.00 51.66 285 TYR A N 1
ATOM 2233 C CA . TYR A 1 285 ? 33.488 6.034 -19.859 1.00 51.66 285 TYR A CA 1
ATOM 2234 C C . TYR A 1 285 ? 32.136 6.765 -19.959 1.00 51.66 285 TYR A C 1
ATOM 2236 O O . TYR A 1 285 ? 31.764 7.293 -21.008 1.00 51.66 285 TYR A O 1
ATOM 2244 N N . SER A 1 286 ? 31.411 6.913 -18.851 1.00 54.78 286 SER A N 1
ATOM 2245 C CA . SER A 1 286 ? 30.420 7.992 -18.729 1.00 54.78 286 SER A CA 1
ATOM 2246 C C . SER A 1 286 ? 30.300 8.467 -17.280 1.00 54.78 286 SER A C 1
ATOM 2248 O O . SER A 1 286 ? 30.314 7.627 -16.380 1.00 54.78 286 SER A O 1
ATOM 2250 N N . PRO A 1 287 ? 30.154 9.782 -17.026 1.00 62.22 287 PRO A N 1
ATOM 2251 C CA . PRO A 1 287 ? 29.680 10.273 -15.733 1.00 62.22 287 PRO A CA 1
ATOM 2252 C C . PRO A 1 287 ? 28.393 9.533 -15.339 1.00 62.22 287 PRO A C 1
ATOM 2254 O O . PRO A 1 287 ? 27.569 9.260 -16.212 1.00 62.22 287 PRO A O 1
ATOM 2257 N N . ARG A 1 288 ? 28.194 9.216 -14.050 1.00 61.62 288 ARG A N 1
ATOM 2258 C CA . ARG A 1 288 ? 26.991 8.497 -13.572 1.00 61.62 288 ARG A CA 1
ATOM 2259 C C . ARG A 1 288 ? 25.684 9.158 -14.026 1.00 61.62 288 ARG A C 1
ATOM 2261 O O . ARG A 1 288 ? 24.751 8.449 -14.380 1.00 61.62 288 ARG A O 1
ATOM 2268 N N . ASN A 1 289 ? 25.660 10.487 -14.124 1.00 61.41 289 ASN A N 1
ATOM 2269 C CA . ASN A 1 289 ? 24.506 11.239 -14.628 1.00 61.41 289 ASN A CA 1
ATOM 2270 C C . ASN A 1 289 ? 24.148 10.820 -16.063 1.00 61.41 289 ASN A C 1
ATOM 2272 O O . ASN A 1 289 ? 23.012 10.464 -16.323 1.00 61.41 289 ASN A O 1
ATOM 2276 N N . ALA A 1 290 ? 25.138 10.660 -16.946 1.00 75.19 290 ALA A N 1
ATOM 2277 C CA . ALA A 1 290 ? 24.895 10.175 -18.304 1.00 75.19 290 ALA A CA 1
ATOM 2278 C C . ALA A 1 290 ? 24.413 8.710 -18.352 1.00 75.19 290 ALA A C 1
ATOM 2280 O O . ALA A 1 290 ? 23.846 8.290 -19.356 1.00 75.19 290 ALA A O 1
ATOM 2281 N N . VAL A 1 291 ? 24.644 7.899 -17.307 1.00 80.56 291 VAL A N 1
ATOM 2282 C CA . VAL A 1 291 ? 24.028 6.563 -17.185 1.00 80.56 291 VAL A CA 1
ATOM 2283 C C . VAL A 1 291 ? 22.551 6.699 -16.836 1.00 80.56 291 VAL A C 1
ATOM 2285 O O . VAL A 1 291 ? 21.738 6.045 -17.484 1.00 80.56 291 VAL A O 1
ATOM 2288 N N . ARG A 1 292 ? 22.219 7.545 -15.853 1.00 88.44 292 ARG A N 1
ATOM 2289 C CA . ARG A 1 292 ? 20.839 7.809 -15.437 1.00 88.44 292 ARG A CA 1
ATOM 2290 C C . ARG A 1 292 ? 20.006 8.368 -16.588 1.00 88.44 292 ARG A C 1
ATOM 2292 O O . ARG A 1 292 ? 18.995 7.752 -16.907 1.00 88.44 292 ARG A O 1
ATOM 2299 N N . ASP A 1 293 ? 20.494 9.404 -17.274 1.00 88.75 293 ASP A N 1
ATOM 2300 C CA . ASP A 1 293 ? 19.811 10.041 -18.411 1.00 88.75 293 ASP A CA 1
ATOM 2301 C C . ASP A 1 293 ? 19.386 9.002 -19.465 1.00 88.75 293 ASP A C 1
ATOM 2303 O O . ASP A 1 293 ? 18.260 9.002 -19.945 1.00 88.75 293 ASP A O 1
ATOM 2307 N N . ARG A 1 294 ? 20.251 8.021 -19.766 1.00 87.50 294 ARG A N 1
ATOM 2308 C CA . ARG A 1 294 ? 19.938 6.953 -20.734 1.00 87.50 294 ARG A CA 1
ATOM 2309 C C . ARG A 1 294 ? 18.820 6.020 -20.269 1.00 87.50 294 ARG A C 1
ATOM 2311 O O . ARG A 1 294 ? 18.057 5.526 -21.098 1.00 87.50 294 ARG A O 1
ATOM 2318 N N . PHE A 1 295 ? 18.752 5.720 -18.974 1.00 92.31 295 PHE A N 1
ATOM 2319 C CA . PHE A 1 295 ? 17.664 4.914 -18.418 1.00 92.31 295 PHE A CA 1
ATOM 2320 C C . PHE A 1 295 ? 16.360 5.714 -18.329 1.00 92.31 295 PHE A C 1
ATOM 2322 O O . PHE A 1 295 ? 15.296 5.142 -18.558 1.00 92.31 295 PHE A O 1
ATOM 2329 N N . GLU A 1 296 ? 16.439 7.017 -18.054 1.00 94.44 296 GLU A N 1
ATOM 2330 C CA . GLU A 1 296 ? 15.296 7.934 -18.089 1.00 94.44 296 GLU A CA 1
ATOM 2331 C C . GLU A 1 296 ? 14.737 8.083 -19.508 1.00 94.44 296 GLU A C 1
ATOM 2333 O O . GLU A 1 296 ? 13.534 7.912 -19.696 1.00 94.44 296 GLU A O 1
ATOM 2338 N N . ASP A 1 297 ? 15.593 8.275 -20.517 1.00 94.88 297 ASP A N 1
ATOM 2339 C CA . ASP A 1 297 ? 15.196 8.323 -21.929 1.00 94.88 297 ASP A CA 1
ATOM 2340 C C . ASP A 1 297 ? 14.508 7.022 -22.363 1.00 94.88 297 ASP A C 1
ATOM 2342 O O . ASP A 1 297 ? 13.436 7.044 -22.970 1.00 94.88 297 ASP A O 1
ATOM 2346 N N . PHE A 1 298 ? 15.088 5.869 -22.005 1.00 95.75 298 PHE A N 1
ATOM 2347 C CA . PHE A 1 298 ? 14.473 4.570 -22.280 1.00 95.75 298 PHE A CA 1
ATOM 2348 C C . PHE A 1 298 ? 13.118 4.426 -21.573 1.00 95.75 298 PHE A C 1
ATOM 2350 O O . PHE A 1 298 ? 12.151 3.960 -22.177 1.00 95.75 298 PHE A O 1
ATOM 2357 N N . GLY A 1 299 ? 13.036 4.822 -20.299 1.00 97.00 299 GLY A N 1
ATOM 2358 C CA . GLY A 1 299 ? 11.805 4.781 -19.512 1.00 97.00 299 GLY A CA 1
ATOM 2359 C C . GLY A 1 299 ? 10.707 5.663 -20.104 1.00 97.00 299 GLY A C 1
ATOM 2360 O O . GLY A 1 299 ? 9.569 5.214 -20.231 1.00 97.00 299 GLY A O 1
ATOM 2361 N N . ARG A 1 300 ? 11.050 6.880 -20.539 1.00 97.81 300 ARG A N 1
ATOM 2362 C CA . ARG A 1 300 ? 10.129 7.793 -21.225 1.00 97.81 300 ARG A CA 1
ATOM 2363 C C . ARG A 1 300 ? 9.611 7.189 -22.528 1.00 97.81 300 ARG A C 1
ATOM 2365 O O . ARG A 1 300 ? 8.402 7.111 -22.704 1.00 97.81 300 ARG A O 1
ATOM 2372 N N . LEU A 1 301 ? 10.491 6.696 -23.401 1.00 98.19 301 LEU A N 1
ATOM 2373 C CA . LEU A 1 301 ? 10.084 6.095 -24.679 1.00 98.19 301 LEU A CA 1
ATOM 2374 C C . LEU A 1 301 ? 9.248 4.818 -24.493 1.00 98.19 301 LEU A C 1
ATOM 2376 O O . LEU A 1 301 ? 8.359 4.520 -25.298 1.00 98.19 301 LEU A O 1
ATOM 2380 N N . LEU A 1 302 ? 9.488 4.065 -23.413 1.00 97.75 302 LEU A N 1
ATOM 2381 C CA . LEU A 1 302 ? 8.615 2.960 -23.025 1.00 97.75 302 LEU A CA 1
ATOM 2382 C C . LEU A 1 302 ? 7.220 3.469 -22.640 1.00 97.75 302 LEU A C 1
ATOM 2384 O O . LEU A 1 302 ? 6.238 2.925 -23.138 1.00 97.75 302 LEU A O 1
ATOM 2388 N N . LEU A 1 303 ? 7.113 4.521 -21.823 1.00 97.81 303 LEU A N 1
ATOM 2389 C CA . LEU A 1 303 ? 5.826 5.142 -21.479 1.00 97.81 303 LEU A CA 1
ATOM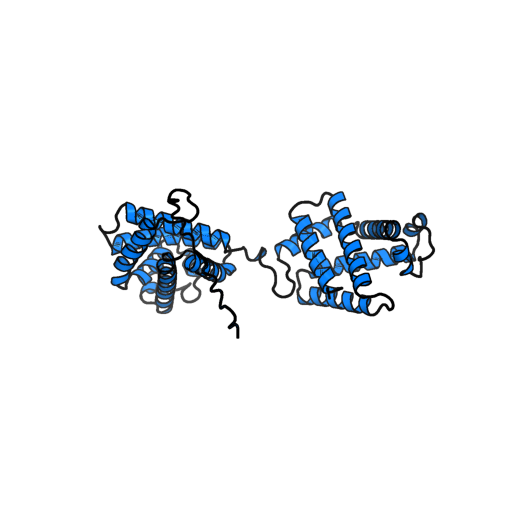 2390 C C . LEU A 1 303 ? 5.096 5.679 -22.719 1.00 97.81 303 LEU A C 1
ATOM 2392 O O . LEU A 1 303 ? 3.906 5.413 -22.871 1.00 97.81 303 LEU A O 1
ATOM 2396 N N . ASP A 1 304 ? 5.800 6.344 -23.636 1.00 97.38 304 ASP A N 1
ATOM 2397 C CA . ASP A 1 304 ? 5.233 6.830 -24.901 1.00 97.38 304 ASP A CA 1
ATOM 2398 C C . ASP A 1 304 ? 4.667 5.664 -25.733 1.00 97.38 304 ASP A C 1
ATOM 2400 O O . ASP A 1 304 ? 3.561 5.738 -26.275 1.00 97.38 304 ASP A O 1
ATOM 2404 N N . THR A 1 305 ? 5.379 4.532 -25.761 1.00 95.56 305 THR A N 1
ATOM 2405 C CA . THR A 1 305 ? 4.912 3.307 -26.427 1.00 95.56 305 THR A CA 1
ATOM 2406 C C . THR A 1 305 ? 3.673 2.715 -25.749 1.00 95.56 305 THR A C 1
ATOM 2408 O O . THR A 1 305 ? 2.764 2.240 -26.434 1.00 95.56 305 THR A O 1
ATOM 2411 N N . LEU A 1 306 ? 3.612 2.734 -24.414 1.00 95.06 306 LEU A N 1
ATOM 2412 C CA . LEU A 1 306 ? 2.447 2.272 -23.654 1.00 95.06 306 LEU A CA 1
ATOM 2413 C C . LEU A 1 306 ? 1.217 3.142 -23.951 1.00 95.06 306 LEU A C 1
ATOM 2415 O O . LEU A 1 306 ? 0.148 2.600 -24.238 1.00 95.06 306 LEU A O 1
ATOM 2419 N N . ILE A 1 307 ? 1.384 4.467 -23.980 1.00 96.00 307 ILE A N 1
ATOM 2420 C CA . ILE A 1 307 ? 0.328 5.425 -24.341 1.00 96.00 307 ILE A CA 1
ATOM 2421 C C . ILE A 1 307 ? -0.167 5.168 -25.768 1.00 96.00 307 ILE A C 1
ATOM 2423 O O . ILE A 1 307 ? -1.371 5.060 -25.994 1.00 96.00 307 ILE A O 1
ATOM 2427 N N . ALA A 1 308 ? 0.744 4.991 -26.730 1.00 94.88 308 ALA A N 1
ATOM 2428 C CA . ALA A 1 308 ? 0.389 4.690 -28.119 1.00 94.88 308 ALA A CA 1
ATOM 2429 C C . ALA A 1 308 ? -0.371 3.358 -28.274 1.00 94.88 308 ALA A C 1
ATOM 2431 O O . ALA A 1 308 ? -1.148 3.188 -29.214 1.00 94.88 308 ALA A O 1
ATOM 2432 N N . LYS A 1 309 ? -0.177 2.415 -27.343 1.00 92.00 309 LYS A N 1
ATOM 2433 C CA . LYS A 1 309 ? -0.920 1.147 -27.257 1.00 92.00 309 LYS A CA 1
ATOM 2434 C C . LYS A 1 309 ? -2.227 1.250 -26.456 1.00 92.00 309 LYS A C 1
ATOM 2436 O O . LYS A 1 309 ? -2.890 0.234 -26.265 1.00 92.00 309 LYS A O 1
ATOM 2441 N N . GLY A 1 310 ? -2.614 2.449 -26.017 1.00 93.38 310 GLY A N 1
ATOM 2442 C CA . GLY A 1 310 ? -3.870 2.710 -25.310 1.00 93.38 310 GLY A CA 1
ATOM 2443 C C . GLY A 1 310 ? -3.826 2.457 -23.802 1.00 93.38 310 GLY A C 1
ATOM 2444 O O . GLY A 1 310 ? -4.880 2.413 -23.173 1.00 93.38 310 GLY A O 1
ATOM 2445 N N . ILE A 1 311 ? -2.640 2.287 -23.207 1.00 94.25 311 ILE A N 1
ATOM 2446 C CA . ILE A 1 311 ? -2.490 2.191 -21.750 1.00 94.25 311 ILE A CA 1
ATOM 2447 C C . ILE A 1 311 ? -2.590 3.597 -21.146 1.00 94.25 311 ILE A C 1
ATOM 2449 O O . ILE A 1 311 ? -1.849 4.499 -21.535 1.00 94.25 311 ILE A O 1
ATOM 2453 N N . ALA A 1 312 ? -3.504 3.784 -20.194 1.00 91.44 312 ALA A N 1
ATOM 2454 C CA . ALA A 1 312 ? -3.808 5.076 -19.581 1.00 91.44 312 ALA A CA 1
ATOM 2455 C C . ALA A 1 312 ? -4.302 4.907 -18.133 1.00 91.44 312 ALA A C 1
ATOM 2457 O O . ALA A 1 312 ? -4.509 3.786 -17.671 1.00 91.44 312 ALA A O 1
ATOM 2458 N N . GLY A 1 313 ? -4.510 6.028 -17.435 1.00 92.12 313 GLY A N 1
ATOM 2459 C CA . GLY A 1 313 ? -5.005 6.041 -16.056 1.00 92.12 313 GLY A CA 1
ATOM 2460 C C . GLY A 1 313 ? -4.058 5.332 -15.089 1.00 92.12 313 GLY A C 1
ATOM 2461 O O . GLY A 1 313 ? -2.837 5.434 -15.233 1.00 92.12 313 GLY A O 1
ATOM 2462 N N . ASP A 1 314 ? -4.636 4.587 -14.149 1.00 88.25 314 ASP A N 1
ATOM 2463 C CA . ASP A 1 314 ? -3.920 3.925 -13.053 1.00 88.25 314 ASP A CA 1
ATOM 2464 C C . ASP A 1 314 ? -2.783 3.017 -13.548 1.00 88.25 314 ASP A C 1
ATOM 2466 O O . ASP A 1 314 ? -1.669 3.086 -13.028 1.00 88.25 314 ASP A O 1
ATOM 2470 N N . ASP A 1 315 ? -3.004 2.260 -14.634 1.00 90.81 315 ASP A N 1
ATOM 2471 C CA . ASP A 1 315 ? -1.967 1.403 -15.221 1.00 90.81 315 ASP A CA 1
ATOM 2472 C C . ASP A 1 315 ? -0.725 2.222 -15.615 1.00 90.81 315 ASP A C 1
ATOM 2474 O O . ASP A 1 31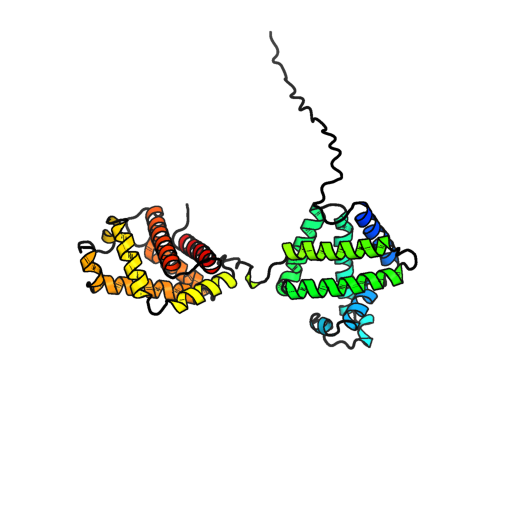5 ? 0.409 1.832 -15.324 1.00 90.81 315 ASP A O 1
ATOM 2478 N N . LEU A 1 316 ? -0.918 3.379 -16.259 1.00 95.81 316 LEU A N 1
ATOM 2479 C CA . LEU A 1 316 ? 0.179 4.245 -16.694 1.00 95.81 316 LEU A CA 1
ATOM 2480 C C . LEU A 1 316 ? 0.898 4.894 -15.500 1.00 95.81 316 LEU A C 1
ATOM 2482 O O . LEU A 1 316 ? 2.124 5.029 -15.520 1.00 95.81 316 LEU A O 1
ATOM 2486 N N . ASP A 1 317 ? 0.165 5.279 -14.458 1.00 95.19 317 ASP A N 1
ATOM 2487 C CA . ASP A 1 317 ? 0.746 5.870 -13.249 1.00 95.19 317 ASP A CA 1
ATOM 2488 C C . ASP A 1 317 ? 1.547 4.844 -12.430 1.00 95.19 317 ASP A C 1
ATOM 2490 O O . ASP A 1 317 ? 2.624 5.160 -11.900 1.00 95.19 317 ASP A O 1
ATOM 2494 N N . SER A 1 318 ? 1.110 3.585 -12.430 1.00 96.12 318 SER A N 1
ATOM 2495 C CA . SER A 1 318 ? 1.885 2.459 -11.912 1.00 96.12 318 SER A CA 1
ATOM 2496 C C . SER A 1 318 ? 3.165 2.220 -12.703 1.00 96.12 318 SER A C 1
ATOM 2498 O O . SER A 1 318 ? 4.228 2.072 -12.096 1.00 96.12 318 SER A O 1
ATOM 2500 N N . TRP A 1 319 ? 3.124 2.277 -14.038 1.00 97.88 319 TRP A N 1
ATOM 2501 C CA . TRP A 1 319 ? 4.337 2.198 -14.860 1.00 97.88 319 TRP A CA 1
ATOM 2502 C C . TRP A 1 319 ? 5.332 3.321 -14.561 1.00 97.88 319 TRP A C 1
ATOM 2504 O O . TRP A 1 319 ? 6.516 3.037 -14.378 1.00 97.88 319 TRP A O 1
ATOM 2514 N N . LYS A 1 320 ? 4.880 4.578 -14.457 1.00 97.38 320 LYS A N 1
ATOM 2515 C CA . LYS A 1 320 ? 5.750 5.714 -14.093 1.00 97.38 320 LYS A CA 1
ATOM 2516 C C . LYS A 1 320 ? 6.440 5.476 -12.750 1.00 97.38 320 LYS A C 1
ATOM 2518 O O . LYS A 1 320 ? 7.653 5.649 -12.636 1.00 97.38 320 LYS A O 1
ATOM 2523 N N . SER A 1 321 ? 5.673 5.044 -11.750 1.00 95.62 321 SER A N 1
ATOM 2524 C CA . SER A 1 321 ? 6.172 4.789 -10.394 1.00 95.62 321 SER A CA 1
ATOM 2525 C C . SER A 1 321 ? 7.198 3.654 -10.367 1.00 95.62 321 SER A C 1
ATOM 2527 O O . SER A 1 321 ? 8.281 3.797 -9.797 1.00 95.62 321 SER A O 1
ATOM 2529 N N . VAL A 1 322 ? 6.888 2.541 -11.038 1.00 97.56 322 VAL A N 1
ATOM 2530 C CA . VAL A 1 322 ? 7.763 1.365 -11.136 1.00 97.56 322 VAL A CA 1
ATOM 2531 C C . VAL A 1 322 ? 9.055 1.694 -11.876 1.00 97.56 322 VAL A C 1
ATOM 2533 O O . VAL A 1 322 ? 10.136 1.347 -11.400 1.00 97.56 322 VAL A O 1
ATOM 2536 N N . LEU A 1 323 ? 8.968 2.400 -13.007 1.00 97.69 323 LEU A N 1
ATOM 2537 C CA . LEU A 1 323 ? 10.146 2.809 -13.769 1.00 97.69 323 LEU A CA 1
ATOM 2538 C C . LEU A 1 323 ? 11.035 3.740 -12.955 1.00 97.69 323 LEU A C 1
ATOM 2540 O O . LEU A 1 323 ? 12.243 3.528 -12.933 1.00 97.69 323 LEU A O 1
ATOM 2544 N N . LYS A 1 324 ? 10.460 4.698 -12.216 1.00 95.88 324 LYS A N 1
ATOM 2545 C CA . LYS A 1 324 ? 11.237 5.552 -11.312 1.00 95.88 324 LYS A CA 1
ATOM 2546 C C . LYS A 1 324 ? 12.032 4.720 -10.302 1.00 95.88 324 LYS A C 1
ATOM 2548 O O . LYS A 1 324 ? 13.231 4.924 -10.158 1.00 95.88 324 LYS A O 1
ATOM 2553 N N . ILE A 1 325 ? 11.395 3.743 -9.655 1.00 95.56 325 ILE A N 1
ATOM 2554 C CA . ILE A 1 325 ? 12.054 2.855 -8.683 1.00 95.56 325 ILE A CA 1
ATOM 2555 C C . ILE A 1 325 ? 13.166 2.031 -9.339 1.00 95.56 325 ILE A C 1
ATOM 2557 O O . ILE A 1 325 ? 14.247 1.881 -8.766 1.00 95.56 325 ILE A O 1
ATOM 2561 N N . PHE A 1 326 ? 12.933 1.506 -10.544 1.00 96.50 326 PHE A N 1
ATOM 2562 C CA . PHE A 1 326 ? 13.960 0.770 -11.280 1.00 96.50 326 PHE A CA 1
ATOM 2563 C C . PHE A 1 326 ? 15.144 1.670 -11.627 1.00 96.50 326 PHE A C 1
ATOM 2565 O O . PHE A 1 326 ? 16.281 1.272 -11.394 1.00 96.50 326 PHE A O 1
ATOM 2572 N N . ILE A 1 327 ? 14.895 2.875 -12.137 1.00 94.88 327 ILE A N 1
ATOM 2573 C CA . ILE A 1 327 ? 15.935 3.835 -12.518 1.00 94.88 327 ILE A CA 1
ATOM 2574 C C . ILE A 1 327 ? 16.717 4.293 -11.285 1.00 94.88 327 ILE A C 1
ATOM 2576 O O . ILE A 1 327 ? 17.938 4.214 -11.302 1.00 94.88 327 ILE A O 1
ATOM 2580 N N . ASP A 1 328 ? 16.052 4.672 -10.192 1.00 93.44 328 ASP A N 1
ATOM 2581 C CA . ASP A 1 328 ? 16.705 5.050 -8.928 1.00 93.44 328 ASP A CA 1
ATOM 2582 C C . ASP A 1 328 ? 17.538 3.902 -8.354 1.00 93.44 328 ASP A C 1
ATOM 2584 O O . ASP A 1 328 ? 18.627 4.104 -7.818 1.00 93.44 328 ASP A O 1
ATOM 2588 N N . GLY A 1 329 ? 17.050 2.670 -8.501 1.00 92.31 329 GLY A N 1
ATOM 2589 C CA . GLY A 1 329 ? 17.796 1.478 -8.148 1.00 92.31 329 GLY A CA 1
ATOM 2590 C C . GLY A 1 329 ? 19.026 1.280 -9.035 1.00 92.31 329 GLY A C 1
ATOM 2591 O O . GLY A 1 329 ? 20.115 1.025 -8.530 1.00 92.31 329 GLY A O 1
ATOM 2592 N N . ILE A 1 330 ? 18.891 1.385 -10.352 1.00 92.25 330 ILE A N 1
ATOM 2593 C CA . ILE A 1 330 ? 19.964 1.080 -11.307 1.00 92.25 330 ILE A CA 1
ATOM 2594 C C . ILE A 1 330 ? 21.006 2.207 -11.376 1.00 92.25 330 ILE A C 1
ATOM 2596 O O . ILE A 1 330 ? 22.197 1.926 -11.493 1.00 92.25 330 ILE A O 1
ATOM 2600 N N . ALA A 1 331 ? 20.574 3.461 -11.278 1.00 90.38 331 ALA A N 1
ATOM 2601 C CA . ALA A 1 331 ? 21.378 4.673 -11.385 1.00 90.38 331 ALA A CA 1
ATOM 2602 C C . ALA A 1 331 ? 20.873 5.744 -10.382 1.00 90.38 331 ALA A C 1
ATOM 2604 O O . ALA A 1 331 ? 20.113 6.637 -10.769 1.00 90.38 331 ALA A O 1
ATOM 2605 N N . PRO A 1 332 ? 21.275 5.657 -9.096 1.00 86.38 332 PRO A N 1
ATOM 2606 C CA . PRO A 1 332 ? 20.831 6.575 -8.040 1.00 86.38 332 PRO A CA 1
ATOM 2607 C C . PRO A 1 332 ? 21.196 8.047 -8.305 1.00 86.38 332 PRO A C 1
ATOM 2609 O O . PRO A 1 332 ? 22.243 8.321 -8.897 1.00 86.38 332 PRO A O 1
ATOM 2612 N N . GLU A 1 333 ? 20.363 8.979 -7.826 1.00 78.44 333 GLU A N 1
ATOM 2613 C CA . GLU A 1 333 ? 20.675 10.422 -7.773 1.00 78.44 333 GLU A CA 1
ATOM 2614 C C . GLU A 1 333 ? 21.835 10.705 -6.793 1.00 78.44 333 GLU A C 1
ATOM 2616 O O . GLU A 1 333 ? 22.101 9.897 -5.898 1.00 78.44 333 GLU A O 1
ATOM 2621 N N . GLN A 1 334 ? 22.556 11.817 -7.002 1.00 62.03 334 GLN A N 1
ATOM 2622 C CA . GLN A 1 334 ? 23.705 12.228 -6.175 1.00 62.03 334 GLN A CA 1
ATOM 2623 C C . GLN A 1 334 ? 23.293 13.008 -4.932 1.00 62.03 334 GLN A C 1
ATOM 2625 O O . GLN A 1 334 ? 22.396 13.871 -5.059 1.00 62.03 334 GLN A O 1
#

Solvent-accessible surface area (backbone atoms only — not comparable to full-atom values): 18872 Å² total; per-residue (Å²): 137,89,79,85,83,83,84,78,83,79,78,79,79,78,81,77,83,71,93,71,91,81,76,92,84,69,89,65,54,76,66,39,42,51,42,46,45,52,52,49,61,59,32,57,67,77,67,55,54,29,54,52,42,49,50,53,42,36,68,76,40,57,75,58,36,58,76,41,76,85,49,37,82,57,55,76,94,49,39,92,78,31,67,59,49,46,53,50,19,48,51,52,44,52,51,52,50,53,54,56,62,20,64,80,38,72,67,51,37,54,54,48,33,43,53,52,16,62,76,42,29,91,64,27,45,72,55,48,53,51,53,50,53,57,46,45,54,44,48,54,55,48,45,38,72,63,42,42,85,72,51,37,73,67,44,53,48,30,47,53,48,52,48,51,41,52,48,55,52,28,64,74,55,29,51,42,65,49,71,44,51,38,93,85,76,62,49,23,57,49,40,46,52,39,42,44,54,56,47,61,78,47,51,91,47,34,47,60,54,42,41,51,40,51,54,50,50,32,68,80,36,59,71,67,38,55,79,41,75,94,56,40,83,59,56,78,90,52,41,87,79,32,67,70,51,52,51,53,25,44,54,51,34,53,50,54,51,50,46,53,70,24,54,87,38,66,68,55,27,54,49,47,34,48,51,51,20,53,66,57,68,70,56,81,92,63,62,67,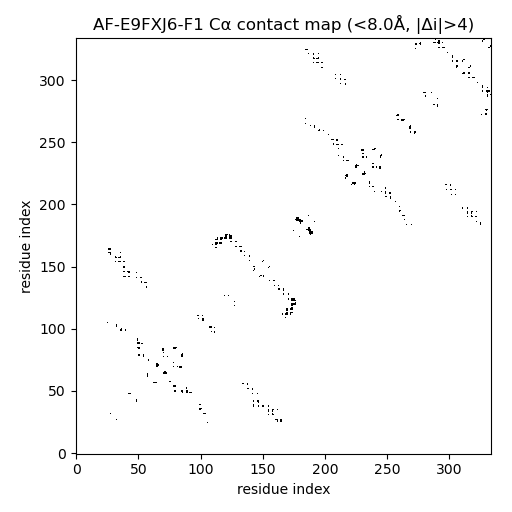65,65,53,30,52,54,49,50,53,51,48,50,45,48,51,53,50,40,45,76,72,69,50,54,68,70,49,43,53,29,41,54,54,51,48,48,49,51,40,46,56,38,39,59,85,133

Secondary structure (DSSP, 8-state):
-PPPP--------------------SSS-HHHHHHHHHHHHHHGGGSTHHHHHHHHHHHH-GGGGGG-TTTTTS-GGGGGG-HHHHHHHHHHHHHHHHHHHHTT-HHHHHHHHHHHHHHHGGG-HHHHHHHHHHHHHHHHHHHHHHHGGGS-HHHHHHHHHHHHHHHHHHHHH---GGGSPPTTT---HHHHHHHHHHHHHHGGGHHHHHHHHHHHHHHH-HHHHTT-GGGTTS-HHHHTT-HHHHHHHHHHHHHHHHHHHGGG-HHHHHHHHHHHHHHHHSS-SS-HHHHHHHHHHHHHHHHHHHHHTT--THHHHHHHHHHHHHHHHHS---

Sequence (334 aa):
MATPGKTSYAIAMSIMTTEDDEMGSGLLSTQERAIIRTTWNKARKDGDVAPKLLFKFLKAYPEYQKKFSKFADVPQSNLLSNGNFLAQAYTILAGLNVIVQSLSSQELMANQLNALGGAHQPRGVTTTILELKEFGVILIQVLEEEIGSAMTIDARQAWKNGIHELIGGLSQTLKNPEDLPDPQTRLTPQQIKEVQRTWASMRSDRNSIVSAIFIELFRENPRSQKYFAKFASLPLESLTSNTDFNQQVALVANRLDTIISAMGDKLQLLGNINYMRYSHEQRIYSPRNAVRDRFEDFGRLLLDTLIAKGIAGDDLDSWKSVLKIFIDGIAPEQ

pLDDT: mean 87.13, std 17.14, range [28.48, 98.5]

Foldseek 3Di:
DDDDDDDDPDDPPPPPPDPPPPDDDAQADPVLLVLQLVLLVQLPPVVCLLLQLLLVLCVVPVVCLCVQVQCSPPPSVCLSVDPSSSVVSVVVVVLVVQCSVLSVDPVSNLVSLLVVLVVCQVVFLVRVLVSLVSSLVSSLVSSCVRNPPSCDPSSSVSSVSSSVSSSVSNSVNHHHQQPQQDPPLRAGVVLLVLQLVLCVVCLVCLLVLLLVLVLVCCVVPVVVLCLQVVCNPPDSVCQVVDPSSSVVSVVVSVLVVQLSVCPVPPVSNLVSLVVLQVVQVPSDDDDLVVVLVVLVSSLVSSLVVCVVVVDDDPSSVSSVVNSVSSSCSNRNDD

Radius of gyration: 30.97 Å; Cα contacts (8 Å, |Δi|>4): 274; chains: 1; bounding box: 67×81×79 Å

InterPro domains:
  IPR000971 Globin [PF00042] (52-167)
  IPR000971 Globin [PF00042] (212-328)
  IPR000971 Globin [PS01033] (27-175)
  IPR000971 Globin [PS01033] (186-334)
  IPR002336 Erythrocruorin [PR00611] (50-72)
  IPR002336 Erythrocruorin [PR00611] (103-126)
  IPR002336 Erythrocruorin [PR00611] (131-147)
  IPR009050 Globin-like superfamily [SSF46458] (27-175)
  IPR009050 Globin-like superfamily [SSF46458] (187-330)
  IPR012292 Globin/Protoglobin [G3DSA:1.10.490.10] (27-172)
  IPR012292 Globin/Protoglobin [G3DSA:1.10.490.10] (189-332)
  IPR044399 Myoglobin-like, M family globin domain [cd01040] (36-170)
  IPR044399 Myoglobin-like, M family globin domain [cd01040] (195-330)